Protein AF-0000000085278543 (afdb_homodimer)

Sequence (324 aa):
NKIVMKCSAALAFVLAALAVTVNQVVSCPTGYLEFSLDPVTPVCLRFTTENTGKWTEMREYCQEEGADLAELKGDLHHAVYEYIIDNDYHREHSYWIGGTDASHEGTWVWISSGDEMEMGVPHWYTGEPDGSYWENYCCLHKPDYYFHSCDNDNNYHAICQINKIVMKCSAALAFVLAALAVTVNQVVSCPTGYLEFSLDPVTPVCLRFTTENTGKWTEMREYCQEEGADLAELKGDLHHAVYEYIIDNDYHREHSYWIGGTDASHEGTWVWISSGDEMEMGVPHWYTGEPDGSYWENYCCLHKPDYYFHSCDNDNNYHAICQI

Foldseek 3Di:
DPPPPPPPPPPPPPPPPPPPVPLPQDDDPPQWDWDPPDSSDTWTKHWDDPFWFFLVVQQVVLVVVVWGFDDCDDCSLVVVLVVQVVDPVSQVFKAFGQWFCQVPWPFIARNVPRHTDDDDPPQADVVPDDDTNQFGTWMLDPNPGGIYRDGRGDIGITMITD/DPPPPPPPPPPPPPPPPPPPVPLPQDDDPPQWDWDPPDSSDTWTKHWDDPFWFFLVVQQVVLVVVVWGFDDCPDCSLVVVLVVQVVDPVSQVFKAFGQWFCQVPWPFIARNVPRHTDDDDPPQADVPPDDDTNQFGTWMLDPNPGGIYRDGRGDIGITMITD

Nearest PDB structures (foldseek):
  3zhg-assembly1_A  TM=8.805E-01  e=3.644E-09  Mus musculus
  1htn-assembly1_A  TM=8.460E-01  e=1.001E-08  Homo sapiens
  1tn3-assembly1_A  TM=7.973E-01  e=1.197E-08  Homo sapiens
  1byf-assembly1_A  TM=8.720E-01  e=3.992E-07  Polyandrocarpa misakiensis
  7jud-assembly2_B  TM=8.368E-01  e=1.737E-07  Homo sapiens

Secondary structure (DSSP, 8-state):
--------------------------PPPTTPEEE-SSSSS-EEEEE--S--B-HHHHHHHHHHTT-EE----TTHHHHHHHHHHT-TTGGG--EEEEEE-SSSTT--EETTT-PBPPPSTTTBPTT-S--GGG--EEEE-TTT--EEEE-TT--BEEEEE-/--------------------------PPPTTPEEE-SSSSS-EEEEE--S--B-HHHHHHHHHHTT-EE----TTHHHHHHHHHHT-TTGGG--EEEEEE-SSSTT--EETTT-PBPPPSTTTBPTT-S-SGGG--EEEE-TTT--EEEE-TT--BEEEEE-

Organism: Cherax quadricarinatus (NCBI:txid27406)

pLDDT: mean 87.74, std 18.79, range [28.7, 98.94]

InterPro domains:
  IPR001304 C-type lectin-like [PF00059] (54-161)
  IPR001304 C-type lectin-like [PS50041] (44-161)
  IPR001304 C-type lectin-like [SM00034] (28-161)
  IPR016186 C-type lectin-like/link domain superfamily [G3DSA:3.10.100.10] (18-162)
  IPR016187 C-type lectin fold [SSF56436] (9-161)
  IPR050801 Calcium-Dependent Lectins in Immunity and Development [PTHR22801] (26-162)

Solvent-accessible surface area (backbone atoms only — not comparable to full-atom values): 18271 Å² total; per-residue (Å²): 135,83,77,75,77,78,80,77,77,76,77,77,77,78,75,75,76,75,74,71,75,65,76,70,70,66,74,56,60,90,84,37,44,75,45,72,87,36,94,67,60,50,45,24,36,28,76,51,80,86,58,66,27,32,62,70,55,37,35,49,55,25,40,75,74,71,26,30,36,26,74,66,57,64,59,46,39,32,55,51,45,53,54,30,73,75,28,79,71,49,52,74,48,39,29,31,36,21,37,32,18,72,93,42,81,88,51,44,21,26,66,79,79,62,46,72,55,84,73,43,45,43,45,28,34,90,81,34,68,44,71,63,91,53,14,35,36,26,21,35,38,62,86,70,53,30,40,31,40,32,56,58,83,44,67,32,24,31,32,25,28,96,137,85,80,77,78,78,80,77,77,76,78,76,76,78,77,75,76,75,74,71,75,66,75,70,70,66,74,58,60,89,81,35,44,76,45,72,88,35,93,67,61,50,45,24,35,30,75,50,80,88,58,66,28,30,63,71,55,37,34,49,56,25,39,75,72,71,25,28,36,25,76,66,57,64,58,46,41,31,54,51,44,53,55,29,72,74,28,80,70,49,49,74,46,39,29,32,36,21,37,32,19,72,93,42,81,90,51,46,20,26,65,80,80,62,45,71,54,84,76,43,45,42,45,30,35,91,81,35,69,45,72,62,91,54,14,35,35,26,20,35,39,61,86,70,53,29,39,34,40,33,57,58,82,45,68,32,23,32,32,25,28,96

Structure (mmCIF, N/CA/C/O backbone):
data_AF-0000000085278543-model_v1
#
loop_
_entity.id
_entity.type
_entity.pdbx_description
1 polymer 'C-type lectin domain-containing protein'
#
loop_
_atom_site.group_PDB
_atom_site.id
_atom_site.type_symbol
_atom_site.label_atom_id
_atom_site.label_alt_id
_atom_site.label_comp_id
_atom_site.label_asym_id
_atom_site.label_entity_id
_atom_site.label_seq_id
_atom_site.pdbx_PDB_ins_code
_atom_site.Cartn_x
_atom_site.Cartn_y
_atom_site.Cartn_z
_atom_site.occupancy
_atom_site.B_iso_or_equiv
_atom_site.auth_seq_id
_atom_site.auth_comp_id
_atom_site.auth_asym_id
_atom_site.auth_atom_id
_atom_site.pdbx_PDB_model_num
ATOM 1 N N . ASN A 1 1 ? -91.688 -4.73 -12.508 1 28.7 1 ASN A N 1
ATOM 2 C CA . ASN A 1 1 ? -90.75 -5.758 -12.188 1 28.7 1 ASN A CA 1
ATOM 3 C C . ASN A 1 1 ? -89.312 -5.242 -12.375 1 28.7 1 ASN A C 1
ATOM 5 O O . ASN A 1 1 ? -88.812 -5.16 -13.5 1 28.7 1 ASN A O 1
ATOM 9 N N . LYS A 1 2 ? -89.062 -3.979 -11.695 1 33.72 2 LYS A N 1
ATOM 10 C CA . LYS A 1 2 ? -87.875 -3.131 -11.758 1 33.72 2 LYS A CA 1
ATOM 11 C C . LYS A 1 2 ? -86.625 -3.881 -11.273 1 33.72 2 LYS A C 1
ATOM 13 O O . LYS A 1 2 ? -86.5 -4.227 -10.094 1 33.72 2 LYS A O 1
ATOM 18 N N . ILE A 1 3 ? -86.062 -4.773 -12.172 1 35.06 3 ILE A N 1
ATOM 19 C CA . ILE A 1 3 ? -84.875 -5.523 -11.906 1 35.06 3 ILE A CA 1
ATOM 20 C C . ILE A 1 3 ? -83.688 -4.555 -11.633 1 35.06 3 ILE A C 1
ATOM 22 O O . ILE A 1 3 ? -83.375 -3.682 -12.453 1 35.06 3 ILE A O 1
ATOM 26 N N . VAL A 1 4 ? -83.5 -4.191 -10.359 1 38.53 4 VAL A N 1
ATOM 27 C CA . VAL A 1 4 ? -82.375 -3.418 -9.797 1 38.53 4 VAL A CA 1
ATOM 28 C C . VAL A 1 4 ? -81.062 -4.113 -10.086 1 38.53 4 VAL A C 1
ATOM 30 O O . VAL A 1 4 ? -80.812 -5.227 -9.609 1 38.53 4 VAL A O 1
ATOM 33 N N . MET A 1 5 ? -80.562 -4.07 -11.328 1 31.44 5 MET A N 1
ATOM 34 C CA . MET A 1 5 ? -79.25 -4.609 -11.656 1 31.44 5 MET A CA 1
ATOM 35 C C . MET A 1 5 ? -78.188 -3.99 -10.773 1 31.44 5 MET A C 1
ATOM 37 O O . MET A 1 5 ? -78.062 -2.768 -10.734 1 31.44 5 MET A O 1
ATOM 41 N N . LYS A 1 6 ? -77.875 -4.574 -9.57 1 39.47 6 LYS A N 1
ATOM 42 C CA . LYS A 1 6 ? -76.75 -4.242 -8.695 1 39.47 6 LYS A CA 1
ATOM 43 C C . LYS A 1 6 ? -75.438 -4.246 -9.461 1 39.47 6 LYS A C 1
ATOM 45 O O . LYS A 1 6 ? -75.125 -5.191 -10.195 1 39.47 6 LYS A O 1
ATOM 50 N N . CYS A 1 7 ? -74.875 -3.105 -9.977 1 36.09 7 CYS A N 1
ATOM 51 C CA . CYS A 1 7 ? -73.562 -2.873 -10.531 1 36.09 7 CYS A CA 1
ATOM 52 C C . CYS A 1 7 ? -72.5 -3.344 -9.562 1 36.09 7 CYS A C 1
ATOM 54 O O . CYS A 1 7 ? -72.312 -2.805 -8.469 1 36.09 7 CYS A O 1
ATOM 56 N N . SER A 1 8 ? -72.188 -4.637 -9.461 1 43.09 8 SER A N 1
ATOM 57 C CA . SER A 1 8 ? -71.062 -5.109 -8.656 1 43.09 8 SER A CA 1
ATOM 58 C C . SER A 1 8 ? -69.75 -4.512 -9.141 1 43.09 8 SER A C 1
ATOM 60 O O . SER A 1 8 ? -69.312 -4.723 -10.289 1 43.09 8 SER A O 1
ATOM 62 N N . ALA A 1 9 ? -69.312 -3.262 -8.711 1 42.28 9 ALA A N 1
ATOM 63 C CA . ALA A 1 9 ? -68 -2.709 -8.945 1 42.28 9 ALA A CA 1
ATOM 64 C C . ALA A 1 9 ? -66.938 -3.66 -8.445 1 42.28 9 ALA A C 1
ATOM 66 O O . ALA A 1 9 ? -66.938 -4.051 -7.273 1 42.28 9 ALA A O 1
ATOM 67 N N . ALA A 1 10 ? -66.438 -4.582 -9.312 1 46.03 10 ALA A N 1
ATOM 68 C CA . ALA A 1 10 ? -65.25 -5.375 -9.016 1 46.03 10 ALA A CA 1
ATOM 69 C C . ALA A 1 10 ? -64.125 -4.48 -8.617 1 46.03 10 ALA A C 1
ATOM 71 O O . ALA A 1 10 ? -63.75 -3.553 -9.352 1 46.03 10 ALA A O 1
ATOM 72 N N . LEU A 1 11 ? -63.938 -4.219 -7.328 1 45.91 11 LEU A N 1
ATOM 73 C CA . LEU A 1 11 ? -62.719 -3.578 -6.848 1 45.91 11 LEU A CA 1
ATOM 74 C C . LEU A 1 11 ? -61.469 -4.367 -7.27 1 45.91 11 LEU A C 1
ATOM 76 O O . LEU A 1 11 ? -61.312 -5.523 -6.871 1 45.91 11 LEU A O 1
ATOM 80 N N . ALA A 1 12 ? -60.969 -4.055 -8.461 1 50.88 12 ALA A N 1
ATOM 81 C CA . ALA A 1 12 ? -59.688 -4.621 -8.859 1 50.88 12 ALA A CA 1
ATOM 82 C C . ALA A 1 12 ? -58.594 -4.281 -7.844 1 50.88 12 ALA A C 1
ATOM 84 O O . ALA A 1 12 ? -58.312 -3.105 -7.609 1 50.88 12 ALA A O 1
ATOM 85 N N . PHE A 1 13 ? -58.375 -5.184 -6.867 1 49.47 13 PHE A N 1
ATOM 86 C CA . PHE A 1 13 ? -57.219 -5.062 -5.98 1 49.47 13 PHE A CA 1
ATOM 87 C C . PHE A 1 13 ? -55.938 -5.082 -6.777 1 49.47 13 PHE A C 1
ATOM 89 O O . PHE A 1 13 ? -55.594 -6.086 -7.41 1 49.47 13 PHE A O 1
ATOM 96 N N . VAL A 1 14 ? -55.438 -3.938 -7.176 1 54.66 14 VAL A N 1
ATOM 97 C CA . VAL A 1 14 ? -54.094 -3.846 -7.719 1 54.66 14 VAL A CA 1
ATOM 98 C C . VAL A 1 14 ? -53.062 -4.285 -6.664 1 54.66 14 VAL A C 1
ATOM 100 O O . VAL A 1 14 ? -52.906 -3.629 -5.629 1 54.66 14 VAL A O 1
ATOM 103 N N . LEU A 1 15 ? -52.844 -5.586 -6.539 1 48.09 15 LEU A N 1
ATOM 104 C CA . LEU A 1 15 ? -51.688 -6.02 -5.734 1 48.09 15 LEU A CA 1
ATOM 105 C C . LEU A 1 15 ? -50.406 -5.391 -6.238 1 48.09 15 LEU A C 1
ATOM 107 O O . LEU A 1 15 ? -49.969 -5.68 -7.355 1 48.09 15 LEU A O 1
ATOM 111 N N . ALA A 1 16 ? -50.031 -4.262 -5.742 1 52.94 16 ALA A N 1
ATOM 112 C CA . ALA A 1 16 ? -48.688 -3.734 -5.98 1 52.94 16 ALA A CA 1
ATOM 113 C C . ALA A 1 16 ? -47.625 -4.734 -5.547 1 52.94 16 ALA A C 1
ATOM 115 O O . ALA A 1 16 ? -47.5 -5.07 -4.363 1 52.94 16 ALA A O 1
ATOM 116 N N . ALA A 1 17 ? -47.188 -5.691 -6.41 1 53.94 17 ALA A N 1
ATOM 117 C CA . ALA A 1 17 ? -46 -6.477 -6.125 1 53.94 17 ALA A CA 1
ATOM 118 C C . ALA A 1 17 ? -44.844 -5.578 -5.691 1 53.94 17 ALA A C 1
ATOM 120 O O . ALA A 1 17 ? -44.375 -4.742 -6.469 1 53.94 17 ALA A O 1
ATOM 121 N N . LEU A 1 18 ? -44.688 -5.301 -4.441 1 51.25 18 LEU A N 1
ATOM 122 C CA . LEU A 1 18 ? -43.406 -4.746 -3.959 1 51.25 18 LEU A CA 1
ATOM 123 C C . LEU A 1 18 ? -42.25 -5.598 -4.422 1 51.25 18 LEU A C 1
ATOM 125 O O . LEU A 1 18 ? -42.031 -6.699 -3.914 1 51.25 18 LEU A O 1
ATOM 129 N N . ALA A 1 19 ? -41.781 -5.445 -5.684 1 52.78 19 ALA A N 1
ATOM 130 C CA . ALA A 1 19 ? -40.5 -6.039 -6.059 1 52.78 19 ALA A CA 1
ATOM 131 C C . ALA A 1 19 ? -39.406 -5.715 -5.023 1 52.78 19 ALA A C 1
ATOM 133 O O . ALA A 1 19 ? -39 -4.562 -4.887 1 52.78 19 ALA A O 1
ATOM 134 N N . VAL A 1 20 ? -39.438 -6.41 -3.928 1 52.69 20 VAL A N 1
ATOM 135 C CA . VAL A 1 20 ? -38.219 -6.359 -3.119 1 52.69 20 VAL A CA 1
ATOM 136 C C . VAL A 1 20 ? -37 -6.578 -4.008 1 52.69 20 VAL A C 1
ATOM 138 O O . VAL A 1 20 ? -36.812 -7.664 -4.562 1 52.69 20 VAL A O 1
ATOM 141 N N . THR A 1 21 ? -36.5 -5.594 -4.684 1 53.88 21 THR A N 1
ATOM 142 C CA . THR A 1 21 ? -35.188 -5.73 -5.273 1 53.88 21 THR A CA 1
ATOM 143 C C . THR A 1 21 ? -34.219 -6.363 -4.277 1 53.88 21 THR A C 1
ATOM 145 O O . THR A 1 21 ? -33.812 -5.723 -3.305 1 53.88 21 THR A O 1
ATOM 148 N N . VAL A 1 22 ? -34.469 -7.637 -3.963 1 52.09 22 VAL A N 1
ATOM 149 C CA . VAL A 1 22 ? -33.375 -8.336 -3.26 1 52.09 22 VAL A CA 1
ATOM 150 C C . VAL A 1 22 ? -32.062 -8.047 -3.936 1 52.09 22 VAL A C 1
ATOM 152 O O . VAL A 1 22 ? -31.891 -8.25 -5.141 1 52.09 22 VAL A O 1
ATOM 155 N N . ASN A 1 23 ? -31.406 -6.938 -3.578 1 54.56 23 ASN A N 1
ATOM 156 C CA . ASN A 1 23 ? -30.016 -6.824 -4 1 54.56 23 ASN A CA 1
ATOM 157 C C . ASN A 1 23 ? -29.312 -8.18 -3.979 1 54.56 23 ASN A C 1
ATOM 159 O O . ASN A 1 23 ? -29.062 -8.742 -2.91 1 54.56 23 ASN A O 1
ATOM 163 N N . GLN A 1 24 ? -29.688 -9.039 -4.855 1 57.28 24 GLN A N 1
ATOM 164 C CA . GLN A 1 24 ? -29.078 -10.359 -4.934 1 57.28 24 GLN A CA 1
ATOM 165 C C . GLN A 1 24 ? -27.562 -10.273 -4.699 1 57.28 24 GLN A C 1
ATOM 167 O O . GLN A 1 24 ? -26.859 -9.594 -5.441 1 57.28 24 GLN A O 1
ATOM 172 N N . VAL A 1 25 ? -27.125 -10.359 -3.412 1 61.59 25 VAL A N 1
ATOM 173 C CA . VAL A 1 25 ? -25.703 -10.523 -3.105 1 61.59 25 VAL A CA 1
ATOM 174 C C . VAL A 1 25 ? -25.094 -11.609 -4 1 61.59 25 VAL A C 1
ATOM 176 O O . VAL A 1 25 ? -25.609 -12.734 -4.047 1 61.59 25 VAL A O 1
ATOM 179 N N . VAL A 1 26 ? -24.453 -11.289 -5.117 1 68.94 26 VAL A N 1
ATOM 180 C CA . VAL A 1 26 ? -23.75 -12.211 -6.008 1 68.94 26 VAL A CA 1
ATOM 181 C C . VAL A 1 26 ? -22.609 -12.898 -5.254 1 68.94 26 VAL A C 1
ATOM 183 O O . VAL A 1 26 ? -21.766 -12.234 -4.66 1 68.94 26 VAL A O 1
ATOM 186 N N . SER A 1 27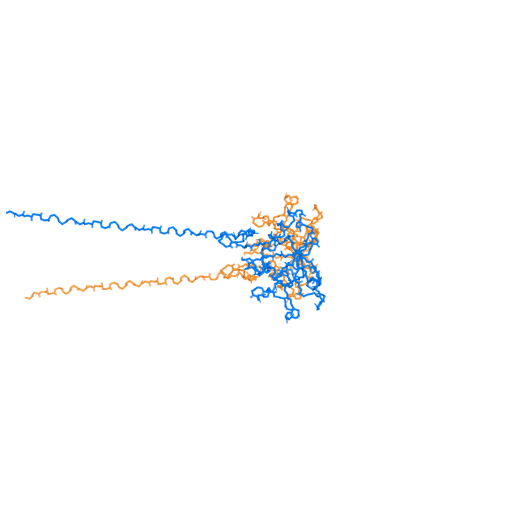 ? -22.844 -14.211 -4.926 1 80.69 27 SER A N 1
ATOM 187 C CA . SER A 1 27 ? -21.797 -14.992 -4.293 1 80.69 27 SER A CA 1
ATOM 188 C C . SER A 1 27 ? -20.766 -15.453 -5.316 1 80.69 27 SER A C 1
ATOM 190 O O . SER A 1 27 ? -21.062 -15.562 -6.508 1 80.69 27 SER A O 1
ATOM 192 N N . CYS A 1 28 ? -19.484 -15.609 -4.816 1 88.31 28 CYS A N 1
ATOM 193 C CA . CYS A 1 28 ? -18.422 -16.078 -5.691 1 88.31 28 CYS A CA 1
ATOM 194 C C . CYS A 1 28 ? -18.641 -17.531 -6.086 1 88.31 28 CYS A C 1
ATOM 196 O O . CYS A 1 28 ? -19.281 -18.281 -5.359 1 88.31 28 CYS A O 1
ATOM 198 N N . PRO A 1 29 ? -18.203 -17.875 -7.328 1 88.94 29 PRO A N 1
ATOM 199 C CA . PRO A 1 29 ? -18.281 -19.281 -7.727 1 88.94 29 PRO A CA 1
ATOM 200 C C . PRO A 1 29 ? -17.578 -20.203 -6.75 1 88.94 29 PRO A C 1
ATOM 202 O O . PRO A 1 29 ? -16.703 -19.766 -5.996 1 88.94 29 PRO A O 1
ATOM 205 N N . THR A 1 30 ? -17.891 -21.422 -6.836 1 86.5 30 THR A N 1
ATOM 206 C CA . THR A 1 30 ? -17.266 -22.422 -5.988 1 86.5 30 THR A CA 1
ATOM 207 C C . THR A 1 30 ? -15.758 -22.422 -6.176 1 86.5 30 THR A C 1
ATOM 209 O O . THR A 1 30 ? -15.266 -22.328 -7.301 1 86.5 30 THR A O 1
ATOM 212 N N . GLY A 1 31 ? -14.992 -22.422 -5.062 1 88.06 31 GLY A N 1
ATOM 213 C CA . GLY A 1 31 ? -13.539 -22.469 -5.121 1 88.06 31 GLY A CA 1
ATOM 214 C C . GLY A 1 31 ? -12.891 -21.109 -5.008 1 88.06 31 GLY A C 1
ATOM 215 O O . GLY A 1 31 ? -11.68 -21 -4.801 1 88.06 31 GLY A O 1
ATOM 216 N N . TYR A 1 32 ? -13.727 -20.156 -5.152 1 93.06 32 TYR A N 1
ATOM 217 C CA . TYR A 1 32 ? -13.227 -18.781 -5.051 1 93.06 32 TYR A CA 1
ATOM 218 C C . TYR A 1 32 ? -13.562 -18.172 -3.693 1 93.06 32 TYR A C 1
ATOM 220 O O . TYR A 1 32 ? -14.656 -18.391 -3.168 1 93.06 32 TYR A O 1
ATOM 228 N N . LEU A 1 33 ? -12.602 -17.469 -3.186 1 91.19 33 LEU A N 1
ATOM 229 C CA . LEU A 1 33 ? -12.758 -16.719 -1.938 1 91.19 33 LEU A CA 1
ATOM 230 C C . LEU A 1 33 ? -13.344 -15.344 -2.193 1 91.19 33 LEU A C 1
ATOM 232 O O . LEU A 1 33 ? -12.992 -14.688 -3.176 1 91.19 33 LEU A O 1
ATOM 236 N N . GLU A 1 34 ? -14.133 -14.914 -1.239 1 87.94 34 GLU A N 1
ATOM 237 C CA . GLU A 1 34 ? -14.758 -13.602 -1.343 1 87.94 34 GLU A CA 1
ATOM 238 C C . GLU A 1 34 ? -13.961 -12.555 -0.562 1 87.94 34 GLU A C 1
ATOM 240 O O . GLU A 1 34 ? -13.703 -12.727 0.63 1 87.94 34 GLU A O 1
ATOM 245 N N . PHE A 1 35 ? -13.508 -11.523 -1.314 1 87.62 35 PHE A N 1
ATOM 246 C CA . PHE A 1 35 ? -12.891 -10.367 -0.69 1 87.62 35 PHE A CA 1
ATOM 247 C C . PHE A 1 35 ? -13.797 -9.141 -0.792 1 87.62 35 PHE A C 1
ATOM 249 O O . PHE A 1 35 ? -14.008 -8.609 -1.884 1 87.62 35 PHE A O 1
ATOM 256 N N . SER A 1 36 ? -14.367 -8.742 0.265 1 73.44 36 SER A N 1
ATOM 257 C CA . SER A 1 36 ? -15.398 -7.707 0.265 1 73.44 36 SER A CA 1
ATOM 258 C C . SER A 1 36 ? -14.797 -6.328 0.494 1 73.44 36 SER A C 1
ATOM 260 O O . SER A 1 36 ? -14.484 -5.961 1.63 1 73.44 36 SER A O 1
ATOM 262 N N . LEU A 1 37 ? -14.469 -5.652 -0.551 1 70.12 37 LEU A N 1
ATOM 263 C CA . LEU A 1 37 ? -14.086 -4.246 -0.455 1 70.12 37 LEU A CA 1
ATOM 264 C C . LEU A 1 37 ? -15.297 -3.34 -0.666 1 70.12 37 LEU A C 1
ATOM 266 O O . LEU A 1 37 ? -15.297 -2.188 -0.226 1 70.12 37 LEU A O 1
ATOM 270 N N . ASP A 1 38 ? -16.297 -3.961 -1.283 1 67.62 38 ASP A N 1
ATOM 271 C CA . ASP A 1 38 ? -17.641 -3.396 -1.478 1 67.62 38 ASP A CA 1
ATOM 272 C C . ASP A 1 38 ? -18.719 -4.406 -1.113 1 67.62 38 ASP A C 1
ATOM 274 O O . ASP A 1 38 ? -18.688 -5.551 -1.572 1 67.62 38 ASP A O 1
ATOM 278 N N . PRO A 1 39 ? -19.547 -3.99 -0.233 1 64.75 39 PRO A N 1
ATOM 279 C CA . PRO A 1 39 ? -20.562 -4.945 0.207 1 64.75 39 PRO A CA 1
ATOM 280 C C . PRO A 1 39 ? -21.422 -5.457 -0.944 1 64.75 39 PRO A C 1
ATOM 282 O O . PRO A 1 39 ? -22 -6.547 -0.85 1 64.75 39 PRO A O 1
ATOM 285 N N . VAL A 1 40 ? -21.484 -4.762 -2.012 1 67.69 40 VAL A N 1
ATOM 286 C CA . VAL A 1 40 ? -22.406 -5.117 -3.084 1 67.69 40 VAL A CA 1
ATOM 287 C C . VAL A 1 40 ? -21.703 -6.047 -4.074 1 67.69 40 VAL A C 1
ATOM 289 O O . VAL A 1 40 ? -22.297 -7.023 -4.539 1 67.69 40 VAL A O 1
ATOM 292 N N . THR A 1 41 ? -20.5 -5.891 -4.371 1 78.38 41 THR A N 1
ATOM 293 C CA . THR A 1 41 ? -19.797 -6.676 -5.375 1 78.38 41 THR A CA 1
ATOM 294 C C . THR A 1 41 ? -18.438 -7.148 -4.84 1 78.38 41 THR A C 1
ATOM 296 O O . THR A 1 41 ? -17.438 -6.453 -4.996 1 78.38 41 THR A O 1
ATOM 299 N N . PRO A 1 42 ? -18.547 -8.383 -4.344 1 84.94 42 PRO A N 1
ATOM 300 C CA . PRO A 1 42 ? -17.281 -8.883 -3.805 1 84.94 42 PRO A CA 1
ATOM 301 C C . PRO A 1 42 ? -16.266 -9.227 -4.895 1 84.94 42 PRO A C 1
ATOM 303 O O . PRO A 1 42 ? -16.656 -9.508 -6.031 1 84.94 42 PRO A O 1
ATOM 306 N N . VAL A 1 43 ? -15.008 -9.07 -4.605 1 91.94 43 VAL A N 1
ATOM 307 C CA . VAL A 1 43 ? -13.938 -9.57 -5.457 1 91.94 43 VAL A CA 1
ATOM 308 C C . VAL A 1 43 ? -13.711 -11.055 -5.188 1 91.94 43 VAL A C 1
ATOM 310 O O . VAL A 1 43 ? -13.578 -11.469 -4.031 1 91.94 43 VAL A O 1
ATOM 313 N N . CYS A 1 44 ? -13.719 -11.859 -6.246 1 94.19 44 CYS A N 1
ATOM 314 C CA . CYS A 1 44 ? -13.594 -13.312 -6.113 1 94.19 44 CYS A CA 1
ATOM 315 C C . CYS A 1 44 ? -12.211 -13.781 -6.555 1 94.19 44 CYS A C 1
ATOM 317 O O . CYS A 1 44 ? -11.859 -13.664 -7.73 1 94.19 44 CYS A O 1
ATOM 319 N N . LEU A 1 45 ? -11.453 -14.344 -5.551 1 98 45 LEU A N 1
ATOM 320 C CA . LEU A 1 45 ? -10.094 -14.805 -5.82 1 98 45 LEU A CA 1
ATOM 321 C C . LEU A 1 45 ? -9.945 -16.281 -5.508 1 98 45 LEU A C 1
ATOM 323 O O . LEU A 1 45 ? -10.625 -16.812 -4.621 1 98 45 LEU A O 1
ATOM 327 N N . ARG A 1 46 ? -9.023 -16.875 -6.246 1 97.5 46 ARG A N 1
ATOM 328 C CA . ARG A 1 46 ? -8.625 -18.25 -5.957 1 97.5 46 ARG A CA 1
ATOM 329 C C . ARG A 1 46 ? -7.105 -18.406 -5.961 1 97.5 46 ARG A C 1
ATOM 331 O O . ARG A 1 46 ? -6.445 -18.016 -6.93 1 97.5 46 ARG A O 1
ATOM 338 N N . PHE A 1 47 ? -6.617 -18.906 -4.863 1 98.25 47 PHE A N 1
ATOM 339 C CA . PHE A 1 47 ? -5.207 -19.266 -4.762 1 98.25 47 PHE A CA 1
ATOM 340 C C . PHE A 1 47 ? -4.969 -20.672 -5.27 1 98.25 47 PHE A C 1
ATOM 342 O O . PHE A 1 47 ? -5.473 -21.641 -4.691 1 98.25 47 PHE A O 1
ATOM 349 N N . THR A 1 48 ? -4.172 -20.781 -6.355 1 97.75 48 THR A N 1
ATOM 350 C CA . THR A 1 48 ? -3.887 -22.125 -6.848 1 97.75 48 THR A CA 1
ATOM 351 C C . THR A 1 48 ? -2.969 -22.875 -5.887 1 97.75 48 THR A C 1
ATOM 353 O O . THR A 1 48 ? -2.107 -22.266 -5.246 1 97.75 48 THR A O 1
ATOM 356 N N . THR A 1 49 ? -3.18 -24.141 -5.766 1 95.5 49 THR A N 1
ATOM 357 C CA . THR A 1 49 ? -2.342 -24.953 -4.883 1 95.5 49 THR A CA 1
ATOM 358 C C . THR A 1 49 ? -1.88 -26.219 -5.594 1 95.5 49 THR A C 1
ATOM 360 O O . THR A 1 49 ? -0.925 -26.859 -5.16 1 95.5 49 THR A O 1
ATOM 363 N N . GLU A 1 50 ? -2.461 -26.547 -6.664 1 94 50 GLU A N 1
ATOM 364 C CA . GLU A 1 50 ? -2.281 -27.844 -7.309 1 94 50 GLU A CA 1
ATOM 365 C C . GLU A 1 50 ? -1.14 -27.812 -8.32 1 94 50 GLU A C 1
ATOM 367 O O . GLU A 1 50 ? -0.555 -28.844 -8.648 1 94 50 GLU A O 1
ATOM 372 N N . ASN A 1 51 ? -0.908 -26.672 -8.859 1 94.56 51 ASN A N 1
ATOM 373 C CA . ASN A 1 51 ? 0.095 -26.531 -9.906 1 94.56 51 ASN A CA 1
ATOM 374 C C . ASN A 1 51 ? 0.954 -25.281 -9.703 1 94.56 51 ASN A C 1
ATOM 376 O O . ASN A 1 51 ? 0.502 -24.312 -9.109 1 94.56 51 ASN A O 1
ATOM 380 N N . THR A 1 52 ? 2.221 -25.375 -10.117 1 98.62 52 THR A N 1
ATOM 381 C CA . THR A 1 52 ? 3.09 -24.219 -10.312 1 98.62 52 THR A CA 1
ATOM 382 C C . THR A 1 52 ? 3.576 -24.156 -11.758 1 98.62 52 THR A C 1
ATOM 384 O O . THR A 1 52 ? 3.547 -25.156 -12.477 1 98.62 52 THR A O 1
ATOM 387 N N . GLY A 1 53 ? 3.891 -23 -12.195 1 98.88 53 GLY A N 1
ATOM 388 C CA . GLY A 1 53 ? 4.41 -22.766 -13.531 1 98.88 53 GLY A CA 1
ATOM 389 C C . GLY A 1 53 ? 4.879 -21.344 -13.758 1 98.88 53 GLY A C 1
ATOM 390 O O . GLY A 1 53 ? 4.863 -20.531 -12.836 1 98.88 53 GLY A O 1
ATOM 391 N N . LYS A 1 54 ? 5.312 -21.172 -14.93 1 98.88 54 LYS A N 1
ATOM 392 C CA . LYS A 1 54 ? 5.68 -19.812 -15.32 1 98.88 54 LYS A CA 1
ATOM 393 C C . LYS A 1 54 ? 4.457 -18.891 -15.359 1 98.88 54 LYS A C 1
ATOM 395 O O . LYS A 1 54 ? 3.32 -19.375 -15.328 1 98.88 54 LYS A O 1
ATOM 400 N N . TRP A 1 55 ? 4.707 -17.609 -15.398 1 98.88 55 TRP A N 1
ATOM 401 C CA . TRP A 1 55 ? 3.633 -16.625 -15.359 1 98.88 55 TRP A CA 1
ATOM 402 C C . TRP A 1 55 ? 2.611 -16.875 -16.469 1 98.88 55 TRP A C 1
ATOM 404 O O . TRP A 1 55 ? 1.406 -16.906 -16.203 1 98.88 55 TRP A O 1
ATOM 414 N N . THR A 1 56 ? 3.076 -17.156 -17.719 1 98.81 56 THR A N 1
ATOM 415 C CA . THR A 1 56 ? 2.189 -17.359 -18.859 1 98.81 56 THR A CA 1
ATOM 416 C C . THR A 1 56 ? 1.396 -18.656 -18.703 1 98.81 56 THR A C 1
ATOM 418 O O . THR A 1 56 ? 0.216 -18.719 -19.047 1 98.81 56 THR A O 1
ATOM 421 N N . GLU A 1 57 ? 2.057 -19.656 -18.156 1 98.81 57 GLU A N 1
ATOM 422 C CA . GLU A 1 57 ? 1.392 -20.938 -17.922 1 98.81 57 GLU A CA 1
ATOM 423 C C . GLU A 1 57 ? 0.298 -20.812 -16.859 1 98.81 57 GLU A C 1
ATOM 425 O O . GLU A 1 57 ? -0.803 -21.344 -17.031 1 98.81 57 GLU A O 1
ATOM 430 N N . MET A 1 58 ? 0.619 -20.094 -15.852 1 98.81 58 MET A N 1
ATOM 431 C CA . MET A 1 58 ? -0.336 -19.984 -14.758 1 98.81 58 MET A CA 1
ATOM 432 C C . MET A 1 58 ? -1.473 -19.031 -15.117 1 98.81 58 MET A C 1
ATOM 434 O O . MET A 1 58 ? -2.607 -19.219 -14.672 1 98.81 58 MET A O 1
ATOM 438 N N . ARG A 1 59 ? -1.183 -18.047 -15.992 1 98.88 59 ARG A N 1
ATOM 439 C CA . ARG A 1 59 ? -2.279 -17.25 -16.531 1 98.88 59 ARG A CA 1
ATOM 440 C C . ARG A 1 59 ? -3.25 -18.125 -17.328 1 98.88 59 ARG A C 1
ATOM 442 O O . ARG A 1 59 ? -4.469 -18 -17.172 1 98.88 59 ARG A O 1
ATOM 449 N N . GLU A 1 60 ? -2.68 -18.953 -18.219 1 98.75 60 GLU A N 1
ATOM 450 C CA . GLU A 1 60 ? -3.518 -19.859 -18.984 1 98.75 60 GLU A CA 1
ATOM 451 C C . GLU A 1 60 ? -4.352 -20.75 -18.062 1 98.75 60 GLU A C 1
ATOM 453 O O . GLU A 1 60 ? -5.523 -21.016 -18.344 1 98.75 60 GLU A O 1
ATOM 458 N N . TYR A 1 61 ? -3.721 -21.188 -17.016 1 98.31 61 TYR A N 1
ATOM 459 C CA . TYR A 1 61 ? -4.426 -22.016 -16.047 1 98.31 61 TYR A CA 1
ATOM 460 C C . TYR A 1 61 ? -5.637 -21.281 -15.484 1 98.31 61 TYR A C 1
ATOM 462 O O . TYR A 1 61 ? -6.727 -21.859 -15.398 1 98.31 61 TYR A O 1
ATOM 470 N N . CYS A 1 62 ? -5.504 -20.031 -15.062 1 98.44 62 CYS A N 1
ATOM 471 C CA . CYS A 1 62 ? -6.617 -19.219 -14.586 1 98.44 62 CYS A CA 1
ATOM 472 C C . CYS A 1 62 ? -7.68 -19.062 -15.664 1 98.44 62 CYS A C 1
ATOM 474 O O . CYS A 1 62 ? -8.875 -19.172 -15.391 1 98.44 62 CYS A O 1
ATOM 476 N N . GLN A 1 63 ? -7.25 -18.844 -16.891 1 98.5 63 GLN A N 1
ATOM 477 C CA . GLN A 1 63 ? -8.164 -18.547 -17.984 1 98.5 63 GLN A CA 1
ATOM 478 C C . GLN A 1 63 ? -9 -19.781 -18.344 1 98.5 63 GLN A C 1
ATOM 480 O O . GLN A 1 63 ? -10.148 -19.656 -18.781 1 98.5 63 GLN A O 1
ATOM 485 N N . GLU A 1 64 ? -8.461 -20.922 -18.141 1 96.94 64 GLU A N 1
ATOM 486 C CA . GLU A 1 64 ? -9.172 -22.156 -18.422 1 96.94 64 GLU A CA 1
ATOM 487 C C . GLU A 1 64 ? -10.43 -22.281 -17.547 1 96.94 64 GLU A C 1
ATOM 489 O O . GLU A 1 64 ? -11.398 -22.938 -17.938 1 96.94 64 GLU A O 1
ATOM 494 N N . GLU A 1 65 ? -10.492 -21.562 -16.484 1 93.75 65 GLU A N 1
ATOM 495 C CA . GLU A 1 65 ? -11.648 -21.625 -15.594 1 93.75 65 GLU A CA 1
ATOM 496 C C . GLU A 1 65 ? -12.5 -20.359 -15.719 1 93.75 65 GLU A C 1
ATOM 498 O O . GLU A 1 65 ? -13.352 -20.094 -14.859 1 93.75 65 GLU A O 1
ATOM 503 N N . GLY A 1 66 ? -12.211 -19.562 -16.75 1 96.25 66 GLY A N 1
ATOM 504 C CA . GLY A 1 66 ? -12.992 -18.359 -16.984 1 96.25 66 GLY A CA 1
ATOM 505 C C . GLY A 1 66 ? -12.5 -17.172 -16.188 1 96.25 66 GLY A C 1
ATOM 506 O O . GLY A 1 66 ? -13.164 -16.125 -16.141 1 96.25 66 GLY A O 1
ATOM 507 N N . ALA A 1 67 ? -11.406 -17.375 -15.547 1 97.94 67 ALA A N 1
ATOM 508 C CA . ALA A 1 67 ? -10.797 -16.312 -14.742 1 97.94 67 ALA A CA 1
ATOM 509 C C . ALA A 1 67 ? -9.547 -15.766 -15.422 1 97.94 67 ALA A C 1
ATOM 511 O O . ALA A 1 67 ? -9.344 -15.977 -16.625 1 97.94 67 ALA A O 1
ATOM 512 N N . ASP A 1 68 ? -8.828 -14.836 -14.75 1 98.75 68 ASP A N 1
ATOM 513 C CA . ASP A 1 68 ? -7.516 -14.344 -15.141 1 98.75 68 ASP A CA 1
ATOM 514 C C . ASP A 1 68 ? -6.648 -14.055 -13.922 1 98.75 68 ASP A C 1
ATOM 516 O O . ASP A 1 68 ? -7.105 -14.195 -12.781 1 98.75 68 ASP A O 1
ATOM 520 N N . LEU A 1 69 ? -5.43 -13.797 -14.172 1 98.88 69 LEU A N 1
ATOM 521 C CA . LEU A 1 69 ? -4.582 -13.414 -13.047 1 98.88 69 LEU A CA 1
ATOM 522 C C . LEU A 1 69 ? -5.125 -12.172 -12.352 1 98.88 69 LEU A C 1
ATOM 524 O O . LEU A 1 69 ? -5.605 -11.25 -13.008 1 98.88 69 LEU A O 1
ATOM 528 N N . ALA A 1 70 ? -5.008 -12.141 -11.047 1 98.69 70 ALA A N 1
ATOM 529 C CA . ALA A 1 70 ? -5.684 -11.164 -10.195 1 98.69 70 ALA A CA 1
ATOM 530 C C . ALA A 1 70 ? -5.062 -9.781 -10.352 1 98.69 70 ALA A C 1
ATOM 532 O O . ALA A 1 70 ? -3.846 -9.648 -10.5 1 98.69 70 ALA A O 1
ATOM 533 N N . GLU A 1 71 ? -5.914 -8.766 -10.32 1 98.44 71 GLU A N 1
ATOM 534 C CA . GLU A 1 71 ? -5.516 -7.371 -10.164 1 98.44 71 GLU A CA 1
ATOM 535 C C . GLU A 1 71 ? -5.645 -6.918 -8.719 1 98.44 71 GLU A C 1
ATOM 537 O O . GLU A 1 71 ? -6.754 -6.699 -8.227 1 98.44 71 GLU A O 1
ATOM 542 N N . LEU A 1 72 ? -4.531 -6.773 -8.023 1 97.44 72 LEU A N 1
ATOM 543 C CA . LEU A 1 72 ? -4.586 -6.422 -6.609 1 97.44 72 LEU A CA 1
ATOM 544 C C . LEU A 1 72 ? -4.535 -4.91 -6.422 1 97.44 72 LEU A C 1
ATOM 546 O O . LEU A 1 72 ? -3.598 -4.391 -5.812 1 97.44 72 LEU A O 1
ATOM 550 N N . LYS A 1 73 ? -5.57 -4.293 -6.801 1 93.62 73 LYS A N 1
ATOM 551 C CA . LYS A 1 73 ? -5.688 -2.838 -6.738 1 93.62 73 LYS A CA 1
ATOM 552 C C . LYS A 1 73 ? -6.16 -2.383 -5.359 1 93.62 73 LYS A C 1
ATOM 554 O O . LYS A 1 73 ? -6.941 -3.074 -4.707 1 93.62 73 LYS A O 1
ATOM 559 N N . GLY A 1 74 ? -5.645 -1.22 -4.988 1 90.12 74 GLY A N 1
ATOM 560 C CA . GLY A 1 74 ? -6.133 -0.58 -3.777 1 90.12 74 GLY A CA 1
ATOM 561 C C . GLY A 1 74 ? -6 -1.454 -2.545 1 90.12 74 GLY A C 1
ATOM 562 O O . GLY A 1 74 ? -4.93 -2.006 -2.281 1 90.12 74 GLY A O 1
ATOM 563 N N . ASP A 1 75 ? -7.16 -1.564 -1.753 1 93 75 ASP A N 1
ATOM 564 C CA . ASP A 1 75 ? -7.145 -2.24 -0.46 1 93 75 ASP A CA 1
ATOM 565 C C . ASP A 1 75 ? -7.078 -3.758 -0.634 1 93 75 ASP A C 1
ATOM 567 O O . ASP A 1 75 ? -6.82 -4.488 0.325 1 93 75 ASP A O 1
ATOM 571 N N . LEU A 1 76 ? -7.254 -4.191 -1.828 1 95.56 76 LEU A N 1
ATOM 572 C CA . LEU A 1 76 ? -7.27 -5.629 -2.055 1 95.56 76 LEU A CA 1
ATOM 573 C C . LEU A 1 76 ? -5.906 -6.242 -1.745 1 95.56 76 LEU A C 1
ATOM 575 O O . LEU A 1 76 ? -5.824 -7.371 -1.252 1 95.56 76 LEU A O 1
ATOM 579 N N . HIS A 1 77 ? -4.84 -5.496 -2.008 1 97.81 77 HIS A N 1
ATOM 580 C CA . HIS A 1 77 ? -3.504 -5.984 -1.694 1 97.81 77 HIS A CA 1
ATOM 581 C C . HIS A 1 77 ? -3.375 -6.336 -0.216 1 97.81 77 HIS A C 1
ATOM 583 O O . HIS A 1 77 ? -2.92 -7.426 0.131 1 97.81 77 HIS A O 1
ATOM 589 N N . HIS A 1 78 ? -3.852 -5.484 0.601 1 97 78 HIS A N 1
ATOM 590 C CA . HIS A 1 78 ? -3.758 -5.734 2.035 1 97 78 HIS A CA 1
ATOM 591 C C . HIS A 1 78 ? -4.637 -6.906 2.449 1 97 78 HIS A C 1
ATOM 593 O O . HIS A 1 78 ? -4.234 -7.734 3.27 1 97 78 HIS A O 1
ATOM 599 N N . ALA A 1 79 ? -5.809 -6.934 1.9 1 96.19 79 ALA A N 1
ATOM 600 C CA . ALA A 1 79 ? -6.711 -8.031 2.236 1 96.19 79 ALA A CA 1
ATOM 601 C C . ALA A 1 79 ? -6.098 -9.375 1.862 1 96.19 79 ALA A C 1
ATOM 603 O O . ALA A 1 79 ? -6.191 -10.344 2.623 1 96.19 79 ALA A O 1
ATOM 604 N N . VAL A 1 80 ? -5.484 -9.438 0.734 1 97.94 80 VAL A N 1
ATOM 605 C CA . VAL A 1 80 ? -4.836 -10.648 0.26 1 97.94 80 VAL A CA 1
ATOM 606 C C . VAL A 1 80 ? -3.645 -10.984 1.156 1 97.94 80 VAL A C 1
ATOM 608 O O . VAL A 1 80 ? -3.451 -12.141 1.54 1 97.94 80 VAL A O 1
ATOM 611 N N . TYR A 1 81 ? -2.898 -9.992 1.51 1 98.38 81 TYR A N 1
ATOM 612 C CA . TYR A 1 81 ? -1.775 -10.172 2.424 1 98.38 81 TYR A CA 1
ATOM 613 C C . TYR A 1 81 ? -2.236 -10.789 3.738 1 98.38 81 TYR A C 1
ATOM 615 O O . TYR A 1 81 ? -1.634 -11.75 4.227 1 98.38 81 TYR A O 1
ATOM 623 N N . GLU A 1 82 ? -3.279 -10.258 4.301 1 97 82 GLU A N 1
ATOM 624 C CA . GLU A 1 82 ? -3.803 -10.773 5.562 1 97 82 GLU A CA 1
ATOM 625 C C . GLU A 1 82 ? -4.199 -12.242 5.43 1 97 82 GLU A C 1
ATOM 627 O O . GLU A 1 82 ? -3.918 -13.047 6.32 1 97 82 GLU A O 1
ATOM 632 N N . TYR A 1 83 ? -4.809 -12.523 4.32 1 97.12 83 TYR A N 1
ATOM 633 C CA . TYR A 1 83 ? -5.207 -13.906 4.086 1 97.12 83 TYR A CA 1
ATOM 634 C C . TYR A 1 83 ? -3.99 -14.82 4.027 1 97.12 83 TYR A C 1
ATOM 636 O O . TYR A 1 83 ? -3.996 -15.906 4.613 1 97.12 83 TYR A O 1
ATOM 644 N N . ILE A 1 84 ? -2.928 -14.383 3.387 1 97.88 84 ILE A N 1
ATOM 645 C CA . ILE A 1 84 ? -1.722 -15.18 3.211 1 97.88 84 ILE A CA 1
ATOM 646 C C . ILE A 1 84 ? -1.06 -15.422 4.566 1 97.88 84 ILE A C 1
ATOM 648 O O . ILE A 1 84 ? -0.743 -16.562 4.918 1 97.88 84 ILE A O 1
ATOM 652 N N 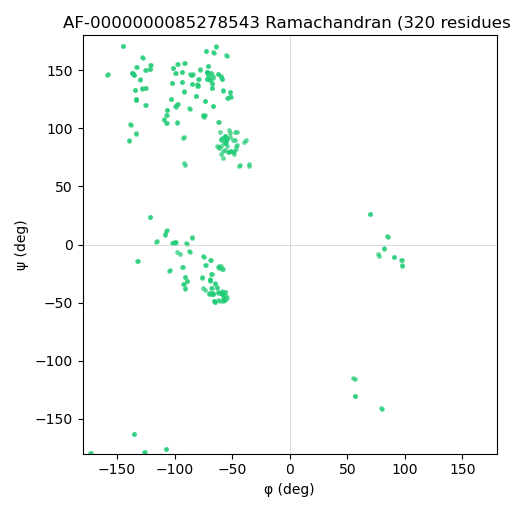. ILE A 1 85 ? -0.888 -14.367 5.352 1 97 85 ILE A N 1
ATOM 653 C CA . ILE A 1 85 ? -0.086 -14.477 6.566 1 97 85 ILE A CA 1
ATOM 654 C C . ILE A 1 85 ? -0.854 -15.266 7.625 1 97 85 ILE A C 1
ATOM 656 O O . ILE A 1 85 ? -0.262 -15.773 8.578 1 97 85 ILE A O 1
ATOM 660 N N . ASP A 1 86 ? -2.139 -15.391 7.453 1 96.94 86 ASP A N 1
ATOM 661 C CA . ASP A 1 86 ? -2.967 -16.125 8.406 1 96.94 86 ASP A CA 1
ATOM 662 C C . ASP A 1 86 ? -3.066 -17.594 8.031 1 96.94 86 ASP A C 1
ATOM 664 O O . ASP A 1 86 ? -3.805 -18.359 8.656 1 96.94 86 ASP A O 1
ATOM 668 N N . ASN A 1 87 ? -2.371 -17.984 6.926 1 96.44 87 ASN A N 1
ATOM 669 C CA . ASN A 1 87 ? -2.418 -19.359 6.43 1 96.44 87 ASN A CA 1
ATOM 670 C C . ASN A 1 87 ? -1.02 -19.953 6.289 1 96.44 87 ASN A C 1
ATOM 672 O O . ASN A 1 87 ? -0.206 -19.453 5.508 1 96.44 87 ASN A O 1
ATOM 676 N N . ASP A 1 88 ? -0.717 -21.062 6.992 1 96.19 88 ASP A N 1
ATOM 677 C CA . ASP A 1 88 ? 0.613 -21.656 7.047 1 96.19 88 ASP A CA 1
ATOM 678 C C . ASP A 1 88 ? 1.096 -22.062 5.652 1 96.19 88 ASP A C 1
ATOM 680 O O . ASP A 1 88 ? 2.268 -21.875 5.32 1 96.19 88 ASP A O 1
ATOM 684 N N . TYR A 1 89 ? 0.222 -22.609 4.926 1 96.5 89 TYR A N 1
ATOM 685 C CA . TYR A 1 89 ? 0.604 -23.031 3.582 1 96.5 89 TYR A CA 1
ATOM 686 C C . TYR A 1 89 ? 0.964 -21.828 2.715 1 96.5 89 TYR A C 1
ATOM 688 O O . TYR A 1 89 ? 2.012 -21.812 2.062 1 96.5 89 TYR A O 1
ATOM 696 N N . HIS A 1 90 ? 0.099 -20.844 2.725 1 97.31 90 HIS A N 1
ATOM 697 C CA . HIS A 1 90 ? 0.261 -19.703 1.838 1 97.31 90 HIS A CA 1
ATOM 698 C C . HIS A 1 90 ? 1.474 -18.859 2.234 1 97.31 90 HIS A C 1
ATOM 700 O O . HIS A 1 90 ? 2.133 -18.266 1.377 1 97.31 90 HIS A O 1
ATOM 706 N N . ARG A 1 91 ? 1.856 -18.906 3.473 1 97.25 91 ARG A N 1
ATOM 707 C CA . ARG A 1 91 ? 2.996 -18.141 3.965 1 97.25 91 ARG A CA 1
ATOM 708 C C . ARG A 1 91 ? 4.305 -18.672 3.391 1 97.25 91 ARG A C 1
ATOM 710 O O . ARG A 1 91 ? 5.344 -18.016 3.492 1 97.25 91 ARG A O 1
ATOM 717 N N . GLU A 1 92 ? 4.289 -19.812 2.807 1 97.62 92 GLU A N 1
ATOM 718 C CA . GLU A 1 92 ? 5.512 -20.469 2.357 1 97.62 92 GLU A CA 1
ATOM 719 C C . GLU A 1 92 ? 5.621 -20.453 0.835 1 97.62 92 GLU A C 1
ATOM 721 O O . GLU A 1 92 ? 6.527 -21.062 0.265 1 97.62 92 GLU A O 1
ATOM 726 N N . HIS A 1 93 ? 4.688 -19.688 0.191 1 98.44 93 HIS A N 1
ATOM 727 C CA . HIS A 1 93 ? 4.668 -19.734 -1.267 1 98.44 93 HIS A CA 1
ATOM 728 C C . HIS A 1 93 ? 4.543 -18.344 -1.861 1 98.44 93 HIS A C 1
ATOM 730 O O . HIS A 1 93 ? 3.918 -17.453 -1.262 1 98.44 93 HIS A O 1
ATOM 736 N N . SER A 1 94 ? 5.203 -18.156 -3.037 1 98.75 94 SER A N 1
ATOM 737 C CA . SER A 1 94 ? 5.012 -16.969 -3.865 1 98.75 94 SER A CA 1
ATOM 738 C C . SER A 1 94 ? 3.904 -17.188 -4.895 1 98.75 94 SER A C 1
ATOM 740 O O . SER A 1 94 ? 3.586 -18.328 -5.238 1 98.75 94 SER A O 1
ATOM 742 N N . TYR A 1 95 ? 3.289 -16.078 -5.371 1 98.94 95 TYR A N 1
ATOM 743 C CA . TYR A 1 95 ? 2.156 -16.172 -6.285 1 98.94 95 TYR A CA 1
ATOM 744 C C . TYR A 1 95 ? 2.32 -15.195 -7.453 1 98.94 95 TYR A C 1
ATOM 746 O O . TYR A 1 95 ? 2.635 -14.023 -7.254 1 98.94 95 TYR A O 1
ATOM 754 N N . TRP A 1 96 ? 2.09 -15.719 -8.617 1 98.94 96 TRP A N 1
ATOM 755 C CA . TRP A 1 96 ? 1.916 -14.828 -9.758 1 98.94 96 TRP A CA 1
ATOM 756 C C . TRP A 1 96 ? 0.626 -14.023 -9.633 1 98.94 96 TRP A C 1
ATOM 758 O O . TRP A 1 96 ? -0.409 -14.555 -9.227 1 98.94 96 TRP A O 1
ATOM 768 N N . ILE A 1 97 ? 0.7 -12.719 -9.992 1 98.94 97 ILE A N 1
ATOM 769 C CA . ILE A 1 97 ? -0.475 -11.867 -10.164 1 98.94 97 ILE A CA 1
ATOM 770 C C . ILE A 1 97 ? -0.436 -11.211 -11.547 1 98.94 97 ILE A C 1
ATOM 772 O O . ILE A 1 97 ? 0.493 -11.438 -12.32 1 98.94 97 ILE A O 1
ATOM 776 N N . GLY A 1 98 ? -1.362 -10.391 -11.922 1 98.94 98 GLY A N 1
ATOM 777 C CA . GLY A 1 98 ? -1.653 -10.047 -13.305 1 98.94 98 GLY A CA 1
ATOM 778 C C . GLY A 1 98 ? -0.776 -8.938 -13.836 1 98.94 98 GLY A C 1
ATOM 779 O O . GLY A 1 98 ? -0.96 -8.484 -14.969 1 98.94 98 GLY A O 1
ATOM 780 N N . GLY A 1 99 ? 0.201 -8.492 -13.117 1 98.88 99 GLY A N 1
ATOM 781 C CA . GLY A 1 99 ? 1.046 -7.391 -13.562 1 98.88 99 GLY A CA 1
ATOM 782 C C . GLY A 1 99 ? 2.117 -7.824 -14.547 1 98.88 99 GLY A C 1
ATOM 783 O O . GLY A 1 99 ? 2.725 -8.883 -14.391 1 98.88 99 GLY A O 1
ATOM 784 N N . THR A 1 100 ? 2.334 -6.996 -15.625 1 98.88 100 THR A N 1
ATOM 785 C CA . THR A 1 100 ? 3.369 -7.312 -16.609 1 98.88 100 THR A CA 1
ATOM 786 C C . THR A 1 100 ? 3.797 -6.062 -17.375 1 98.88 100 THR A C 1
ATOM 788 O O . THR A 1 100 ? 3.008 -5.133 -17.531 1 98.88 100 THR A O 1
ATOM 791 N N . ASP A 1 101 ? 5.02 -6.043 -17.703 1 98.44 101 ASP A N 1
ATOM 792 C CA . ASP A 1 101 ? 5.48 -5.016 -18.625 1 98.44 101 ASP A CA 1
ATOM 793 C C . ASP A 1 101 ? 6.094 -5.645 -19.875 1 98.44 101 ASP A C 1
ATOM 795 O O . ASP A 1 101 ? 6.938 -5.031 -20.531 1 98.44 101 ASP A O 1
ATOM 799 N N . ALA A 1 102 ? 5.707 -6.887 -20.188 1 97.75 102 ALA A N 1
ATOM 800 C CA . ALA A 1 102 ? 6.277 -7.645 -21.297 1 97.75 102 ALA A CA 1
ATOM 801 C C . ALA A 1 102 ? 5.984 -6.965 -22.625 1 97.75 102 ALA A C 1
ATOM 803 O O . ALA A 1 102 ? 6.812 -6.988 -23.547 1 97.75 102 ALA A O 1
ATOM 804 N N . SER A 1 103 ? 4.797 -6.363 -22.781 1 96.94 103 SER A N 1
ATOM 805 C CA . SER A 1 103 ? 4.418 -5.719 -24.031 1 96.94 103 SER A CA 1
ATOM 806 C C . SER A 1 103 ? 5.219 -4.441 -24.266 1 96.94 103 SER A C 1
ATOM 808 O O . SER A 1 103 ? 5.605 -4.145 -25.406 1 96.94 103 SER A O 1
ATOM 810 N N . HIS A 1 104 ? 5.398 -3.672 -23.234 1 96.31 104 HIS A N 1
ATOM 811 C CA . HIS A 1 104 ? 6.184 -2.443 -23.25 1 96.31 104 HIS A CA 1
ATOM 812 C C . HIS A 1 104 ? 7.043 -2.32 -22 1 96.31 104 HIS A C 1
ATOM 814 O O . HIS A 1 104 ? 6.57 -1.862 -20.953 1 96.31 104 HIS A O 1
ATOM 820 N N . GLU A 1 105 ? 8.344 -2.621 -22.234 1 96 105 GLU A N 1
ATOM 821 C CA . GLU A 1 105 ? 9.281 -2.631 -21.109 1 96 105 GLU A CA 1
ATOM 822 C C . GLU A 1 105 ? 9.234 -1.312 -20.344 1 96 105 GLU A C 1
ATOM 824 O O . GLU A 1 105 ? 9.328 -0.238 -20.938 1 96 105 GLU A O 1
ATOM 829 N N . GLY A 1 106 ? 9.016 -1.446 -19.031 1 95.81 106 GLY A N 1
ATOM 830 C CA . GLY A 1 106 ? 8.984 -0.272 -18.172 1 95.81 106 GLY A CA 1
ATOM 831 C C . GLY A 1 106 ? 7.582 0.232 -17.891 1 95.81 106 GLY A C 1
ATOM 832 O O . GLY A 1 106 ? 7.371 1.031 -16.984 1 95.81 106 GLY A O 1
ATOM 833 N N . THR A 1 107 ? 6.645 -0.17 -18.672 1 97.44 107 THR A N 1
ATOM 834 C CA . THR A 1 107 ? 5.246 0.202 -18.469 1 97.44 107 THR A CA 1
ATOM 835 C C . THR A 1 107 ? 4.438 -0.989 -17.969 1 97.44 107 THR A C 1
ATOM 837 O O . THR A 1 107 ? 4.055 -1.862 -18.75 1 97.44 107 THR A O 1
ATOM 840 N N . TRP A 1 108 ? 4.156 -0.907 -16.688 1 98.62 108 TRP A N 1
ATOM 841 C CA . TRP A 1 108 ? 3.477 -2.037 -16.062 1 98.62 108 TRP A CA 1
ATOM 842 C C . TRP A 1 108 ? 1.963 -1.857 -16.109 1 98.62 108 TRP A C 1
ATOM 844 O O . TRP A 1 108 ? 1.445 -0.8 -15.742 1 98.62 108 TRP A O 1
ATOM 854 N N . VAL A 1 109 ? 1.284 -2.932 -16.531 1 98.75 109 VAL A N 1
ATOM 855 C CA . VAL A 1 109 ? -0.172 -2.91 -16.641 1 98.75 109 VAL A CA 1
ATOM 856 C C . VAL A 1 109 ? -0.75 -4.18 -16.016 1 98.75 109 VAL A C 1
ATOM 858 O O . VAL A 1 109 ? -0.051 -5.188 -15.883 1 98.75 109 VAL A O 1
ATOM 861 N N . TRP A 1 110 ? -1.97 -4.07 -15.547 1 98.88 110 TRP A N 1
ATOM 862 C CA . TRP A 1 110 ? -2.764 -5.262 -15.258 1 98.88 110 TRP A CA 1
ATOM 863 C C . TRP A 1 110 ? -3.242 -5.926 -16.547 1 98.88 110 TRP A C 1
ATOM 865 O O . TRP A 1 110 ? -3.988 -5.324 -17.312 1 98.88 110 TRP A O 1
ATOM 875 N N . ILE A 1 111 ? -2.891 -7.125 -16.656 1 98.81 111 ILE A N 1
ATOM 876 C CA . ILE A 1 111 ? -3.031 -7.766 -17.969 1 98.81 111 ILE A CA 1
ATOM 877 C C . ILE A 1 111 ? -4.512 -7.949 -18.297 1 98.81 111 ILE A C 1
ATOM 879 O O . ILE A 1 111 ? -4.906 -7.891 -19.453 1 98.81 111 ILE A O 1
ATOM 883 N N . SER A 1 112 ? -5.375 -8.141 -17.312 1 98.31 112 SER A N 1
ATOM 884 C CA . SER A 1 112 ? -6.781 -8.445 -17.547 1 98.31 112 SER A CA 1
ATOM 885 C C . SER A 1 112 ? -7.551 -7.211 -17.984 1 98.31 112 SER A C 1
ATOM 887 O O . SER A 1 112 ? -8.414 -7.293 -18.875 1 98.31 112 SER A O 1
ATOM 889 N N . SER A 1 113 ? -7.242 -6.031 -17.422 1 97.88 113 SER A N 1
ATOM 890 C CA . SER A 1 113 ? -7.992 -4.812 -17.703 1 97.88 113 SER A CA 1
ATOM 891 C C . SER A 1 113 ? -7.211 -3.887 -18.641 1 97.88 113 SER A C 1
ATOM 893 O O . SER A 1 113 ? -7.793 -3.01 -19.281 1 97.88 113 SER A O 1
ATOM 895 N N . GLY A 1 114 ? -5.93 -4.035 -18.688 1 98.19 114 GLY A N 1
ATOM 896 C CA . GLY A 1 114 ? -5.082 -3.102 -19.422 1 98.19 114 GLY A CA 1
ATOM 897 C C . GLY A 1 114 ? -4.77 -1.843 -18.641 1 98.19 114 GLY A C 1
ATOM 898 O O . GLY A 1 114 ? -3.992 -0.999 -19.094 1 98.19 114 GLY A O 1
ATOM 899 N N . ASP A 1 115 ? -5.344 -1.716 -17.453 1 98 115 ASP A N 1
ATOM 900 C CA . ASP A 1 115 ? -5.09 -0.548 -16.609 1 98 115 ASP A CA 1
ATOM 901 C C . ASP A 1 115 ? -3.615 -0.468 -16.219 1 98 115 ASP A C 1
ATOM 903 O O . ASP A 1 115 ? -2.977 -1.493 -15.969 1 98 115 ASP A O 1
ATOM 907 N N . GLU A 1 116 ? -3.113 0.741 -16.094 1 97.88 116 GLU A N 1
ATOM 908 C CA . GLU A 1 116 ? -1.757 0.923 -15.586 1 97.88 116 GLU A CA 1
ATOM 909 C C . GLU A 1 116 ? -1.667 0.554 -14.109 1 97.88 116 GLU A C 1
ATOM 911 O O . GLU A 1 116 ? -2.578 0.849 -13.328 1 97.88 116 GLU A O 1
ATOM 916 N N . MET A 1 117 ? -0.574 -0.055 -13.758 1 98.44 117 MET A N 1
ATOM 917 C CA . MET A 1 117 ? -0.323 -0.341 -12.352 1 98.44 117 MET A CA 1
ATOM 918 C C . MET A 1 117 ? 0.193 0.898 -11.625 1 98.44 117 MET A C 1
ATOM 920 O O . MET A 1 117 ? 0.969 1.673 -12.188 1 98.44 117 MET A O 1
ATOM 924 N N . GLU A 1 118 ? -0.276 1.034 -10.352 1 96.81 118 GLU A N 1
ATOM 925 C CA . GLU A 1 118 ? 0.34 2.027 -9.477 1 96.81 118 GLU A CA 1
ATOM 926 C C . GLU A 1 118 ? 1.779 1.649 -9.141 1 96.81 118 GLU A C 1
ATOM 928 O O . GLU A 1 118 ? 2.027 0.601 -8.547 1 96.81 118 GLU A O 1
ATOM 933 N N . MET A 1 119 ? 2.711 2.559 -9.547 1 97.62 119 MET A N 1
ATOM 934 C CA . MET A 1 119 ? 4.125 2.244 -9.367 1 97.62 119 MET A CA 1
ATOM 935 C C . MET A 1 119 ? 4.645 2.807 -8.047 1 97.62 119 MET A C 1
ATOM 937 O O . MET A 1 119 ? 4.191 3.861 -7.602 1 97.62 119 MET A O 1
ATOM 941 N N . GLY A 1 120 ? 5.605 2.102 -7.457 1 97 120 GLY A N 1
ATOM 942 C CA . GLY A 1 120 ? 6.23 2.559 -6.227 1 97 120 GLY A CA 1
ATOM 943 C C . GLY A 1 120 ? 5.398 2.273 -4.992 1 97 120 GLY A C 1
ATOM 944 O O . GLY A 1 120 ? 4.836 1.184 -4.855 1 97 120 GLY A O 1
ATOM 945 N N . VAL A 1 121 ? 5.363 3.174 -4.039 1 97.44 121 VAL A N 1
ATOM 946 C CA . VAL A 1 121 ? 4.75 2.996 -2.727 1 97.44 121 VAL A CA 1
ATOM 947 C C . VAL A 1 121 ? 3.24 3.188 -2.828 1 97.44 121 VAL A C 1
ATOM 949 O O . VAL A 1 121 ? 2.768 4.086 -3.529 1 97.44 121 VAL A O 1
ATOM 952 N N . PRO A 1 122 ? 2.453 2.396 -2.238 1 97.94 122 PRO A N 1
ATOM 953 C CA . PRO A 1 122 ? 2.965 1.494 -1.205 1 97.94 122 PRO A CA 1
ATOM 954 C C . PRO A 1 122 ? 3.148 0.064 -1.71 1 97.94 122 PRO A C 1
ATOM 956 O O . PRO A 1 122 ? 3.646 -0.794 -0.976 1 97.94 122 PRO A O 1
ATOM 959 N N . HIS A 1 123 ? 2.902 -0.274 -2.926 1 98.5 123 HIS A N 1
ATOM 960 C CA . HIS A 1 123 ? 2.625 -1.653 -3.311 1 98.5 123 HIS A CA 1
ATOM 961 C C . HIS A 1 123 ? 3.91 -2.396 -3.658 1 98.5 123 HIS A C 1
ATOM 963 O O . HIS A 1 123 ? 4.031 -3.596 -3.393 1 98.5 123 HIS A O 1
ATOM 969 N N . TRP A 1 124 ? 4.863 -1.655 -4.184 1 98.5 124 TRP A N 1
ATOM 970 C CA . TRP A 1 124 ? 6.07 -2.301 -4.688 1 98.5 124 TRP A CA 1
ATOM 971 C C . TRP A 1 124 ? 7.16 -2.334 -3.617 1 98.5 124 TRP A C 1
ATOM 973 O O . TRP A 1 124 ? 7.348 -1.36 -2.885 1 98.5 124 TRP A O 1
ATOM 983 N N . TYR A 1 125 ? 7.855 -3.496 -3.582 1 97.56 125 TYR A N 1
ATOM 984 C CA . TYR A 1 125 ? 9.023 -3.576 -2.711 1 97.56 125 TYR A CA 1
ATOM 985 C C . TYR A 1 125 ? 10.062 -2.525 -3.092 1 97.56 125 TYR A C 1
ATOM 987 O O . TYR A 1 125 ? 10.234 -2.217 -4.273 1 97.56 125 TYR A O 1
ATOM 995 N N . THR A 1 126 ? 10.711 -2.008 -2.07 1 94.94 126 THR A N 1
ATOM 996 C CA . THR A 1 126 ? 11.75 -1.013 -2.326 1 94.94 126 THR A CA 1
ATOM 997 C C . THR A 1 126 ? 12.742 -1.521 -3.371 1 94.94 126 THR A C 1
ATOM 999 O O . THR A 1 126 ? 13.289 -2.615 -3.232 1 94.94 126 THR A O 1
ATOM 1002 N N . GLY A 1 127 ? 12.938 -0.696 -4.395 1 94.94 127 GLY A N 1
ATOM 1003 C CA . GLY A 1 127 ? 13.891 -1.06 -5.434 1 94.94 127 GLY A CA 1
ATOM 1004 C 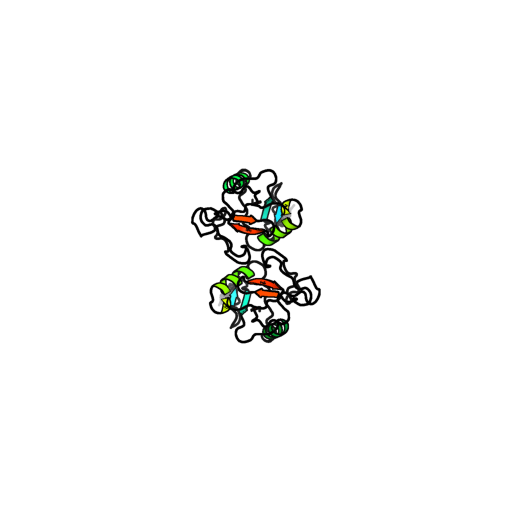C . GLY A 1 127 ? 13.258 -1.831 -6.578 1 94.94 127 GLY A C 1
ATOM 1005 O O . GLY A 1 127 ? 13.898 -2.064 -7.605 1 94.94 127 GLY A O 1
ATOM 1006 N N . GLU A 1 128 ? 12.008 -2.238 -6.328 1 96.81 128 GLU A N 1
ATOM 1007 C CA . GLU A 1 128 ? 11.273 -2.936 -7.379 1 96.81 128 GLU A CA 1
ATOM 1008 C C . GLU A 1 128 ? 10.352 -1.981 -8.133 1 96.81 128 GLU A C 1
ATOM 1010 O O . GLU A 1 128 ? 9.922 -0.967 -7.586 1 96.81 128 GLU A O 1
ATOM 1015 N N . PRO A 1 129 ? 10.008 -2.357 -9.492 1 97.31 129 PRO A N 1
ATOM 1016 C CA . PRO A 1 129 ? 10.5 -3.461 -10.32 1 97.31 129 PRO A CA 1
ATOM 1017 C C . PRO A 1 129 ? 11.945 -3.264 -10.766 1 97.31 129 PRO A C 1
ATOM 1019 O O . PRO A 1 129 ? 12.438 -2.133 -10.797 1 97.31 129 PRO A O 1
ATOM 1022 N N . ASP A 1 130 ? 12.594 -4.336 -11.016 1 94.88 130 ASP A N 1
ATOM 1023 C CA . ASP A 1 130 ? 13.961 -4.328 -11.523 1 94.88 130 ASP A CA 1
ATOM 1024 C C . ASP A 1 130 ? 14.133 -5.324 -12.664 1 94.88 130 ASP A C 1
ATOM 1026 O O . ASP A 1 130 ? 13.156 -5.695 -13.32 1 94.88 130 ASP A O 1
ATOM 1030 N N . GLY A 1 131 ? 15.438 -5.758 -13.078 1 85.31 131 GLY A N 1
ATOM 1031 C CA . GLY A 1 131 ? 15.797 -6.91 -13.891 1 85.31 131 GLY A CA 1
ATOM 1032 C C . GLY A 1 131 ? 15.539 -6.703 -15.367 1 85.31 131 GLY A C 1
ATOM 1033 O O . GLY A 1 131 ? 16.016 -7.473 -16.203 1 85.31 131 GLY A O 1
ATOM 1034 N N . SER A 1 132 ? 14.891 -5.633 -15.836 1 87.31 132 SER A N 1
ATOM 1035 C CA . SER A 1 132 ? 14.656 -5.348 -17.25 1 87.31 132 SER A CA 1
ATOM 1036 C C . SER A 1 132 ? 13.953 -6.512 -17.938 1 87.31 132 SER A C 1
ATOM 1038 O O . SER A 1 132 ? 12.922 -6.996 -17.453 1 87.31 132 SER A O 1
ATOM 1040 N N . TYR A 1 133 ? 14.633 -7.219 -18.953 1 90.56 133 TYR A N 1
ATOM 1041 C CA . TYR A 1 133 ? 13.969 -8.156 -19.844 1 90.56 133 TYR A CA 1
ATOM 1042 C C . TYR A 1 133 ? 13.93 -9.555 -19.25 1 90.56 133 TYR A C 1
ATOM 1044 O O . TYR A 1 133 ? 13.242 -10.445 -19.766 1 90.56 133 TYR A O 1
ATOM 1052 N N . TRP A 1 134 ? 14.57 -9.758 -18.125 1 94.38 134 TRP A N 1
ATOM 1053 C CA . TRP A 1 134 ? 14.578 -11.078 -17.516 1 94.38 134 TRP A CA 1
ATOM 1054 C C . TRP A 1 134 ? 13.516 -11.172 -16.422 1 94.38 134 TRP A C 1
ATOM 1056 O O . TRP A 1 134 ? 13.266 -12.258 -15.883 1 94.38 134 TRP A O 1
ATOM 1066 N N . GLU A 1 135 ? 12.812 -10.016 -16.062 1 97.75 135 GLU A N 1
ATOM 1067 C CA . GLU A 1 135 ? 11.773 -9.953 -15.031 1 97.75 135 GLU A CA 1
ATOM 1068 C C . GLU A 1 135 ? 10.617 -9.062 -15.484 1 97.75 135 GLU A C 1
ATOM 1070 O O . GLU A 1 135 ? 10.562 -7.879 -15.141 1 97.75 135 GLU A O 1
ATOM 1075 N N . ASN A 1 136 ? 9.648 -9.672 -16.141 1 98.5 136 ASN A N 1
ATOM 1076 C CA . ASN A 1 136 ? 8.578 -8.898 -16.766 1 98.5 136 ASN A CA 1
ATOM 1077 C C . ASN A 1 136 ? 7.223 -9.203 -16.125 1 98.5 136 ASN A C 1
ATOM 1079 O O . ASN A 1 136 ? 6.191 -8.711 -16.594 1 98.5 136 ASN A O 1
ATOM 1083 N N . TYR A 1 137 ? 7.277 -10.062 -15.117 1 98.81 137 TYR A N 1
ATOM 1084 C CA . TYR A 1 137 ? 6.027 -10.547 -14.539 1 98.81 137 TYR A CA 1
ATOM 1085 C C . TYR A 1 137 ? 5.988 -10.289 -13.031 1 98.81 137 TYR A C 1
ATOM 1087 O O . TYR A 1 137 ? 6.992 -10.477 -12.344 1 98.81 137 TYR A O 1
ATOM 1095 N N . CYS A 1 138 ? 4.844 -9.805 -12.648 1 98.88 138 CYS A N 1
ATOM 1096 C CA . CYS A 1 138 ? 4.688 -9.406 -11.258 1 98.88 138 CYS A CA 1
ATOM 1097 C C . CYS A 1 138 ? 4.297 -10.594 -10.391 1 98.88 138 CYS A C 1
ATOM 1099 O O . CYS A 1 138 ? 3.475 -11.422 -10.797 1 98.88 138 CYS A O 1
ATOM 1101 N N . CYS A 1 139 ? 4.902 -10.664 -9.227 1 98.94 139 CYS A N 1
ATOM 1102 C CA . CYS A 1 139 ? 4.543 -11.688 -8.25 1 98.94 139 CYS A CA 1
ATOM 1103 C C . CYS A 1 139 ? 4.43 -11.086 -6.852 1 98.94 139 CYS A C 1
ATOM 1105 O O . CYS A 1 139 ? 4.98 -10.023 -6.582 1 98.94 139 CYS A O 1
ATOM 1107 N N . LEU A 1 140 ? 3.557 -11.617 -6.039 1 98.81 140 LEU A N 1
ATOM 1108 C CA . LEU A 1 140 ? 3.688 -11.492 -4.594 1 98.81 140 LEU A CA 1
ATOM 1109 C C . LEU A 1 140 ? 4.781 -12.414 -4.062 1 98.81 140 LEU A C 1
ATOM 1111 O O . LEU A 1 140 ? 4.609 -13.633 -4.035 1 98.81 140 LEU A O 1
ATOM 1115 N N . HIS A 1 141 ? 5.828 -11.805 -3.604 1 98 141 HIS A N 1
ATOM 1116 C CA . HIS A 1 141 ? 7.016 -12.602 -3.307 1 98 141 HIS A CA 1
ATOM 1117 C C . HIS A 1 141 ? 7.16 -12.836 -1.807 1 98 141 HIS A C 1
ATOM 1119 O O . HIS A 1 141 ? 7.164 -11.891 -1.021 1 98 141 HIS A O 1
ATOM 1125 N N . LYS A 1 142 ? 7.27 -14.117 -1.387 1 97 142 LYS A N 1
ATOM 1126 C CA . LYS A 1 142 ? 7.527 -14.453 0.011 1 97 142 LYS A CA 1
ATOM 1127 C C . LYS A 1 142 ? 8.922 -14 0.436 1 97 142 LYS A C 1
ATOM 1129 O O . LYS A 1 142 ? 9.852 -14 -0.372 1 97 142 LYS A O 1
ATOM 1134 N N . PRO A 1 143 ? 9.125 -13.531 1.641 1 96.75 143 PRO A N 1
ATOM 1135 C CA . PRO A 1 143 ? 8.133 -13.578 2.715 1 96.75 143 PRO A CA 1
ATOM 1136 C C . PRO A 1 143 ? 7.406 -12.25 2.904 1 96.75 143 PRO A C 1
ATOM 1138 O O . PRO A 1 143 ? 6.52 -12.141 3.754 1 96.75 143 PRO A O 1
ATOM 1141 N N . ASP A 1 144 ? 7.707 -11.227 2.055 1 97.06 144 ASP A N 1
ATOM 1142 C CA . ASP A 1 144 ? 7.195 -9.891 2.369 1 97.06 144 ASP A CA 1
ATOM 1143 C C . ASP A 1 144 ? 5.855 -9.641 1.687 1 97.06 144 ASP A C 1
ATOM 1145 O O . ASP A 1 144 ? 5.035 -8.867 2.182 1 97.06 144 ASP A O 1
ATOM 1149 N N . TYR A 1 145 ? 5.652 -10.195 0.481 1 98.38 145 TYR A N 1
ATOM 1150 C CA . TYR A 1 145 ? 4.414 -10.203 -0.29 1 98.38 145 TYR A CA 1
ATOM 1151 C C . TYR A 1 145 ? 4.082 -8.812 -0.805 1 98.38 145 TYR A C 1
ATOM 1153 O O . TYR A 1 145 ? 2.91 -8.477 -0.989 1 98.38 145 TYR A O 1
ATOM 1161 N N . TYR A 1 146 ? 5.152 -8 -0.972 1 98.75 146 TYR A N 1
ATOM 1162 C CA . TYR A 1 146 ? 5.07 -6.848 -1.858 1 98.75 146 TYR A CA 1
ATOM 1163 C C . TYR A 1 146 ? 5.07 -7.281 -3.32 1 98.75 146 TYR A C 1
ATOM 1165 O O . TYR A 1 146 ? 5.281 -8.453 -3.625 1 98.75 146 TYR A O 1
ATOM 1173 N N . PHE A 1 147 ? 4.711 -6.312 -4.172 1 98.81 147 PHE A N 1
ATOM 1174 C CA . PHE A 1 147 ? 4.902 -6.562 -5.594 1 98.81 147 PHE A CA 1
ATOM 1175 C C . PHE A 1 147 ? 6.387 -6.645 -5.934 1 98.81 147 PHE A C 1
ATOM 1177 O O . PHE A 1 147 ? 7.18 -5.82 -5.473 1 98.81 147 PHE A O 1
ATOM 1184 N N . HIS A 1 148 ? 6.766 -7.656 -6.727 1 98.62 148 HIS A N 1
ATOM 1185 C CA . HIS A 1 148 ? 8.094 -7.816 -7.312 1 98.62 148 HIS A CA 1
ATOM 1186 C C . HIS A 1 148 ? 8.008 -8.086 -8.812 1 98.62 148 HIS A C 1
ATOM 1188 O O . HIS A 1 148 ? 7.066 -8.727 -9.273 1 98.62 148 HIS A O 1
ATOM 1194 N N . SER A 1 149 ? 8.953 -7.488 -9.516 1 98.56 149 SER A N 1
ATOM 1195 C CA . SER A 1 149 ? 9.25 -8.078 -10.812 1 98.56 149 SER A CA 1
ATOM 1196 C C . SER A 1 149 ? 10.039 -9.367 -10.672 1 98.56 149 SER A C 1
ATOM 1198 O O . SER A 1 149 ? 11.211 -9.352 -10.289 1 98.56 149 SER A O 1
ATOM 1200 N N . CYS A 1 150 ? 9.422 -10.484 -10.961 1 98.44 150 CYS A N 1
ATOM 1201 C CA . CYS A 1 150 ? 10.039 -11.773 -10.672 1 98.44 150 CYS A CA 1
ATOM 1202 C C . CYS A 1 150 ? 10.641 -12.383 -11.93 1 98.44 150 CYS A C 1
ATOM 1204 O O . CYS A 1 150 ? 10.219 -12.062 -13.047 1 98.44 150 CYS A O 1
ATOM 1206 N N . ASP A 1 151 ? 11.68 -13.195 -11.75 1 98.31 151 ASP A N 1
ATOM 1207 C CA . ASP A 1 151 ? 12.344 -13.875 -12.859 1 98.31 151 ASP A CA 1
ATOM 1208 C C . ASP A 1 151 ? 11.336 -14.617 -13.727 1 98.31 151 ASP A C 1
ATOM 1210 O O . ASP A 1 151 ? 10.5 -15.367 -13.219 1 98.31 151 ASP A O 1
ATOM 1214 N N . ASN A 1 152 ? 11.484 -14.375 -15.055 1 98.38 152 ASN A N 1
ATOM 1215 C CA . ASN A 1 152 ? 10.539 -14.922 -16.016 1 98.38 152 ASN A CA 1
ATOM 1216 C C . ASN A 1 152 ? 10.523 -16.453 -15.992 1 98.38 152 ASN A C 1
ATOM 1218 O O . ASN A 1 152 ? 9.562 -17.078 -16.453 1 98.38 152 ASN A O 1
ATOM 1222 N N . ASP A 1 153 ? 11.594 -17.062 -15.414 1 98.06 153 ASP A N 1
ATOM 1223 C CA . ASP A 1 153 ? 11.75 -18.516 -15.469 1 98.06 153 ASP A CA 1
ATOM 1224 C C . ASP A 1 153 ? 11.305 -19.156 -14.164 1 98.06 153 ASP A C 1
ATOM 1226 O O . ASP A 1 153 ? 11.344 -20.391 -14.031 1 98.06 153 ASP A O 1
ATOM 1230 N N . ASN A 1 154 ? 10.828 -18.312 -13.203 1 98.5 154 ASN A N 1
ATOM 1231 C CA . ASN A 1 154 ? 10.367 -18.891 -11.938 1 98.5 154 ASN A CA 1
ATOM 1232 C C . ASN A 1 154 ? 9.055 -19.641 -12.109 1 98.5 154 ASN A C 1
ATOM 1234 O O . ASN A 1 154 ? 8.25 -19.312 -12.977 1 98.5 154 ASN A O 1
ATOM 1238 N N . ASN A 1 155 ? 8.945 -20.672 -11.289 1 98.88 155 ASN A N 1
ATOM 1239 C CA . ASN A 1 155 ? 7.688 -21.406 -11.18 1 98.88 155 ASN A CA 1
ATOM 1240 C C . ASN A 1 155 ? 6.973 -21.094 -9.859 1 98.88 155 ASN A C 1
ATOM 1242 O O . ASN A 1 155 ? 7.453 -21.469 -8.789 1 98.88 155 ASN A O 1
ATOM 1246 N N . TYR A 1 156 ? 5.785 -20.375 -9.945 1 98.81 156 TYR A N 1
ATOM 1247 C CA . TYR A 1 156 ? 4.996 -20.047 -8.766 1 98.81 156 TYR A CA 1
ATOM 1248 C C . TYR A 1 156 ? 3.547 -20.484 -8.938 1 98.81 156 TYR A C 1
ATOM 1250 O O . TYR A 1 156 ? 3.123 -20.828 -10.039 1 98.81 156 TYR A O 1
ATOM 1258 N N . HIS A 1 157 ? 2.82 -20.609 -7.781 1 98.75 157 HIS A N 1
ATOM 1259 C CA . HIS A 1 157 ? 1.362 -20.641 -7.832 1 98.75 157 HIS A CA 1
ATOM 1260 C C . HIS A 1 157 ? 0.805 -19.312 -8.352 1 98.75 157 HIS A C 1
ATOM 1262 O O . HIS A 1 157 ? 1.563 -18.391 -8.641 1 98.75 157 HIS A O 1
ATOM 1268 N N . ALA A 1 158 ? -0.499 -19.312 -8.617 1 98.81 158 ALA A N 1
ATOM 1269 C CA . ALA A 1 158 ? -1.146 -18.109 -9.117 1 98.81 158 ALA A CA 1
ATOM 1270 C C . ALA A 1 158 ? -2.338 -17.719 -8.242 1 98.81 158 ALA A C 1
ATOM 1272 O O . ALA A 1 158 ? -2.914 -18.578 -7.559 1 98.81 158 ALA A O 1
ATOM 1273 N N . ILE A 1 159 ? -2.611 -16.438 -8.18 1 98.88 159 ILE A N 1
ATOM 1274 C CA . ILE A 1 159 ? -3.906 -15.969 -7.707 1 98.88 159 ILE A CA 1
ATOM 1275 C C . ILE A 1 159 ? -4.793 -15.609 -8.898 1 98.88 159 ILE A C 1
ATOM 1277 O O . ILE A 1 159 ? -4.453 -14.734 -9.695 1 98.88 159 ILE A O 1
ATOM 1281 N N . CYS A 1 160 ? -5.902 -16.281 -9.008 1 98.62 160 CYS A N 1
ATOM 1282 C CA . CYS A 1 160 ? -6.863 -16.062 -10.086 1 98.62 160 CYS A CA 1
ATOM 1283 C C . CYS A 1 160 ? -8.016 -15.188 -9.609 1 98.62 160 CYS A C 1
ATOM 1285 O O . CYS A 1 160 ? -8.414 -15.258 -8.445 1 98.62 160 CYS A O 1
ATOM 1287 N N . GLN A 1 161 ? -8.5 -14.43 -10.531 1 98.06 161 GLN A N 1
ATOM 1288 C CA . GLN A 1 161 ? -9.656 -13.57 -10.266 1 98.06 161 GLN A CA 1
ATOM 1289 C C . GLN A 1 161 ? -10.75 -13.773 -11.312 1 98.06 161 GLN A C 1
ATOM 1291 O O . GLN A 1 161 ? -10.461 -13.875 -12.5 1 98.06 161 GLN A O 1
ATOM 1296 N N . ILE A 1 162 ? -12.031 -13.891 -10.797 1 94.31 162 ILE A N 1
ATOM 1297 C CA . ILE A 1 162 ? -13.156 -14.047 -11.711 1 94.31 162 ILE A CA 1
ATOM 1298 C C . ILE A 1 162 ? -14.164 -12.922 -11.492 1 94.31 162 ILE A C 1
ATOM 1300 O O . ILE A 1 162 ? -14.305 -12.422 -10.383 1 94.31 162 ILE A O 1
ATOM 1304 N N . ASN B 1 1 ? -80.562 40.969 -20.953 1 32.97 1 ASN B N 1
ATOM 1305 C CA . ASN B 1 1 ? -79.125 41.312 -20.812 1 32.97 1 ASN B CA 1
ATOM 1306 C C . ASN B 1 1 ? -78.375 40.312 -19.922 1 32.97 1 ASN B C 1
ATOM 1308 O O . ASN B 1 1 ? -78.375 40.469 -18.688 1 32.97 1 ASN B O 1
ATOM 1312 N N . LYS B 1 2 ? -78.562 38.938 -20.266 1 36.53 2 LYS B N 1
ATOM 1313 C CA . LYS B 1 2 ? -78 37.781 -19.578 1 36.53 2 LYS B CA 1
ATOM 1314 C C . LYS B 1 2 ? -76.438 37.812 -19.594 1 36.53 2 LYS B C 1
ATOM 1316 O O . LYS B 1 2 ? -75.812 37.906 -20.656 1 36.53 2 LYS B O 1
ATOM 1321 N N . ILE B 1 3 ? -75.812 38.312 -18.5 1 39.31 3 ILE B N 1
ATOM 1322 C CA . ILE B 1 3 ? -74.438 38.438 -18.109 1 39.31 3 ILE B CA 1
ATOM 1323 C C . ILE B 1 3 ? -73.75 37.062 -18.125 1 39.31 3 ILE B C 1
ATOM 1325 O O . ILE B 1 3 ? -74.188 36.156 -17.406 1 39.31 3 ILE B O 1
ATOM 1329 N N . VAL B 1 4 ? -73.312 36.594 -19.312 1 40.88 4 VAL B N 1
ATOM 1330 C CA . VAL B 1 4 ? -72.5 35.406 -19.531 1 40.88 4 VAL B CA 1
ATOM 1331 C C . VAL B 1 4 ? -71.188 35.531 -18.75 1 40.88 4 VAL B C 1
ATOM 1333 O O . VAL B 1 4 ? -70.375 36.438 -19 1 40.88 4 VAL B O 1
ATOM 1336 N N . MET B 1 5 ? -71.188 35.25 -17.453 1 30.33 5 MET B N 1
ATOM 1337 C CA . MET B 1 5 ? -70 35.219 -16.609 1 30.33 5 MET B CA 1
ATOM 1338 C C . MET B 1 5 ? -69 34.25 -17.172 1 30.33 5 MET B C 1
ATOM 1340 O O . MET B 1 5 ? -69.25 33.062 -17.344 1 30.33 5 MET B O 1
ATOM 1344 N N . LYS B 1 6 ? -68.062 34.625 -18.125 1 42.34 6 LYS B N 1
ATOM 1345 C CA . LYS B 1 6 ? -66.938 33.875 -18.609 1 42.34 6 LYS B CA 1
ATOM 1346 C C . LYS B 1 6 ? -66.062 33.375 -17.469 1 42.34 6 LYS B C 1
ATOM 1348 O O . LYS B 1 6 ? -65.75 34.125 -16.547 1 42.34 6 LYS B O 1
ATOM 1353 N N . CYS B 1 7 ? -66.188 32.062 -17 1 36.16 7 CYS B N 1
ATOM 1354 C CA . CYS B 1 7 ? -65.312 31.328 -16.094 1 36.16 7 CYS B CA 1
ATOM 1355 C C . CYS B 1 7 ? -63.875 31.391 -16.531 1 36.16 7 CYS B C 1
ATOM 1357 O O . CYS B 1 7 ? -63.531 30.875 -17.609 1 36.16 7 CYS B O 1
ATOM 1359 N N . SER B 1 8 ? -63.094 32.406 -16.297 1 42.47 8 SER B N 1
ATOM 1360 C CA . SER B 1 8 ? -61.688 32.469 -16.609 1 42.47 8 SER B CA 1
ATOM 1361 C C . SER B 1 8 ? -60.906 31.406 -15.805 1 42.47 8 SER B C 1
ATOM 1363 O O . SER B 1 8 ? -60.906 31.438 -14.578 1 42.47 8 SER B O 1
ATOM 1365 N N . ALA B 1 9 ? -60.812 30.109 -16.297 1 41.56 9 ALA B N 1
ATOM 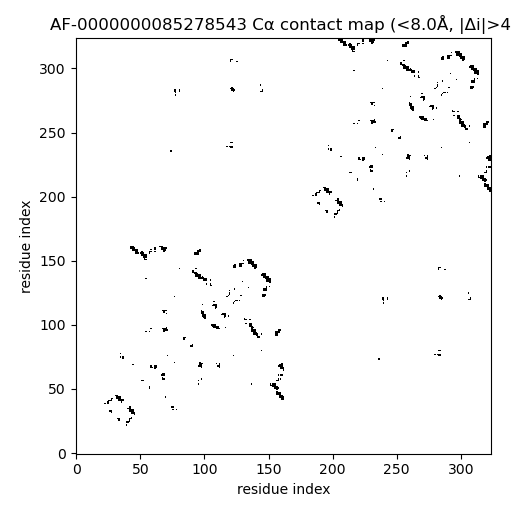1366 C CA . ALA B 1 9 ? -59.938 29.094 -15.719 1 41.56 9 ALA B CA 1
ATOM 1367 C C . ALA B 1 9 ? -58.5 29.594 -15.695 1 41.56 9 ALA B C 1
ATOM 1369 O O . ALA B 1 9 ? -57.938 29.938 -16.734 1 41.56 9 ALA B O 1
ATOM 1370 N N . ALA B 1 10 ? -58.062 30.203 -14.57 1 45.62 10 ALA B N 1
ATOM 1371 C CA . ALA B 1 10 ? -56.656 30.5 -14.336 1 45.62 10 ALA B CA 1
ATOM 1372 C C . ALA B 1 10 ? -55.781 29.25 -14.445 1 45.62 10 ALA B C 1
ATOM 1374 O O . ALA B 1 10 ? -56.062 28.25 -13.758 1 45.62 10 ALA B O 1
ATOM 1375 N N . LEU B 1 11 ? -55.25 29 -15.633 1 44.94 11 LEU B N 1
ATOM 1376 C CA . LEU B 1 11 ? -54.219 27.953 -15.789 1 44.94 11 LEU B CA 1
ATOM 1377 C C . LEU B 1 11 ? -53.062 28.188 -14.844 1 44.94 11 LEU B C 1
ATOM 1379 O O . LEU B 1 11 ? -52.344 29.203 -14.961 1 44.94 11 LEU B O 1
ATOM 1383 N N . ALA B 1 12 ? -53.188 27.719 -13.602 1 50.56 12 ALA B N 1
ATOM 1384 C CA . ALA B 1 12 ? -52.031 27.734 -12.711 1 50.56 12 ALA B CA 1
ATOM 1385 C C . ALA B 1 12 ? -50.844 26.984 -13.312 1 50.56 12 ALA B C 1
ATOM 1387 O O . ALA B 1 12 ? -50.938 25.781 -13.586 1 50.56 12 ALA B O 1
ATOM 1388 N N . PHE B 1 13 ? -49.938 27.719 -14.031 1 49.84 13 PHE B N 1
ATOM 1389 C CA . PHE B 1 13 ? -48.688 27.172 -14.461 1 49.84 13 PHE B CA 1
ATOM 1390 C C . PHE B 1 13 ? -47.844 26.719 -13.266 1 49.84 13 PHE B C 1
ATOM 1392 O O . PHE B 1 13 ? -47.438 27.531 -12.445 1 49.84 13 PHE B O 1
ATOM 1399 N N . VAL B 1 14 ? -47.969 25.484 -12.859 1 54.22 14 VAL B N 1
ATOM 1400 C CA . VAL B 1 14 ? -47.062 24.906 -11.883 1 54.22 14 VAL B CA 1
ATOM 1401 C C . VAL B 1 14 ? -45.625 24.906 -12.445 1 54.22 14 VAL B C 1
ATOM 1403 O O . VAL B 1 14 ? -45.344 24.219 -13.43 1 54.22 14 VAL B O 1
ATOM 1406 N N . LEU B 1 15 ? -44.906 26 -12.328 1 48.12 15 LEU B N 1
ATOM 1407 C CA . LEU B 1 15 ? -43.469 25.953 -12.602 1 48.12 15 LEU B CA 1
ATOM 1408 C C . LEU B 1 15 ? -42.812 24.891 -11.742 1 48.12 15 LEU B C 1
ATOM 1410 O O . LEU B 1 15 ? -42.75 25.031 -10.516 1 48.12 15 LEU B O 1
ATOM 1414 N N . ALA B 1 16 ? -42.719 23.703 -12.219 1 53.31 16 ALA B N 1
ATOM 1415 C CA . ALA B 1 16 ? -41.844 22.70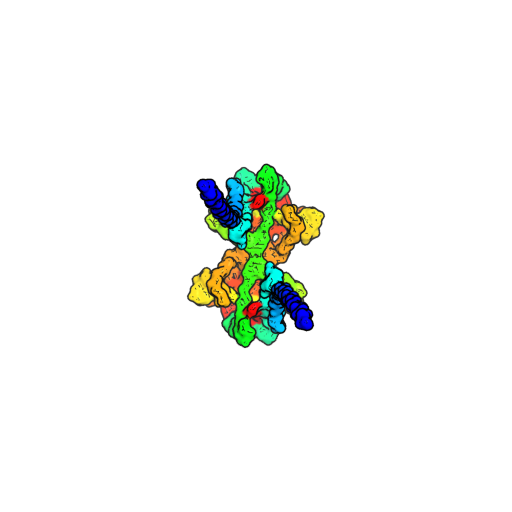3 -11.586 1 53.31 16 ALA B CA 1
ATOM 1416 C C . ALA B 1 16 ? -40.406 23.188 -11.492 1 53.31 16 ALA B C 1
ATOM 1418 O O . ALA B 1 16 ? -39.75 23.438 -12.516 1 53.31 16 ALA B O 1
ATOM 1419 N N . ALA B 1 17 ? -40 23.891 -10.43 1 54.31 17 ALA B N 1
ATOM 1420 C CA . ALA B 1 17 ? -38.594 24.141 -10.18 1 54.31 17 ALA B CA 1
ATOM 1421 C C . ALA B 1 17 ? -37.781 22.859 -10.273 1 54.31 17 ALA B C 1
ATOM 1423 O O . ALA B 1 17 ? -37.969 21.938 -9.477 1 54.31 17 ALA B O 1
ATOM 1424 N N . LEU B 1 18 ? -37.281 22.5 -11.406 1 52.47 18 LEU B N 1
ATOM 1425 C CA . LEU B 1 18 ? -36.25 21.484 -11.477 1 52.47 18 LEU B CA 1
ATOM 1426 C C . LEU B 1 18 ? -35.062 21.828 -10.555 1 52.47 18 LEU B C 1
ATOM 1428 O O . LEU B 1 18 ? -34.281 22.734 -10.844 1 52.47 18 LEU B O 1
ATOM 1432 N N . ALA B 1 19 ? -35.188 21.562 -9.227 1 52.88 19 ALA B N 1
ATOM 1433 C CA . ALA B 1 19 ? -34 21.625 -8.367 1 52.88 19 ALA B CA 1
ATOM 1434 C C . ALA B 1 19 ? -32.844 20.859 -8.977 1 52.88 19 ALA B C 1
ATOM 1436 O O . ALA B 1 19 ? -32.844 19.641 -9.055 1 52.88 19 ALA B O 1
ATOM 1437 N N . VAL B 1 20 ? -32.156 21.469 -9.914 1 53.16 20 VAL B N 1
ATOM 1438 C CA . VAL B 1 20 ? -30.844 20.922 -10.25 1 53.16 20 VAL B CA 1
ATOM 1439 C C . VAL B 1 20 ? -30.031 20.703 -8.977 1 53.16 20 VAL B C 1
ATOM 1441 O O . VAL B 1 20 ? -29.656 21.656 -8.30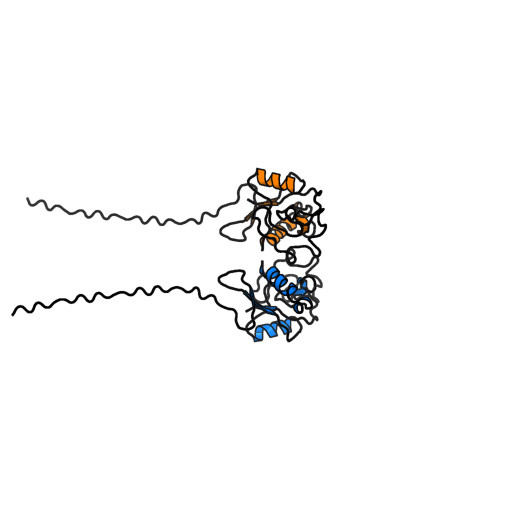5 1 53.16 20 VAL B O 1
ATOM 1444 N N . THR B 1 21 ? -30.266 19.641 -8.258 1 54.56 21 THR B N 1
ATOM 1445 C CA . THR B 1 21 ? -29.281 19.281 -7.23 1 54.56 21 THR B CA 1
ATOM 1446 C C . THR B 1 21 ? -27.859 19.422 -7.77 1 54.56 21 THR B C 1
ATOM 1448 O O . THR B 1 21 ? -27.422 18.609 -8.578 1 54.56 21 THR B O 1
ATOM 1451 N N . VAL B 1 22 ? -27.438 20.672 -8.031 1 52.03 22 VAL B N 1
ATOM 1452 C CA . VAL B 1 22 ? -26.016 20.844 -8.258 1 52.03 22 VAL B CA 1
ATOM 1453 C C . VAL B 1 22 ? -25.219 20.109 -7.18 1 52.03 22 VAL B C 1
ATOM 1455 O O . VAL B 1 22 ? -25.438 20.328 -5.984 1 52.03 22 VAL B O 1
ATOM 1458 N N . ASN B 1 23 ? -24.984 18.828 -7.375 1 54.94 23 ASN B N 1
ATOM 1459 C CA . ASN B 1 23 ? -23.984 18.203 -6.5 1 54.94 23 ASN B CA 1
ATOM 1460 C C . ASN B 1 23 ? -22.844 19.156 -6.164 1 54.94 23 ASN B C 1
ATOM 1462 O O . ASN B 1 23 ? -22.047 19.484 -7.031 1 54.94 23 ASN B O 1
ATOM 1466 N N . GLN B 1 24 ? -23.141 20.172 -5.418 1 57.41 24 GLN B N 1
ATOM 1467 C CA . GLN B 1 24 ? -22.109 21.125 -5.016 1 57.41 24 GLN B CA 1
ATOM 1468 C C . GLN B 1 24 ? -20.797 20.422 -4.723 1 57.41 24 GLN B C 1
ATOM 1470 O O . GLN B 1 24 ? -20.719 19.562 -3.844 1 57.41 24 GLN B O 1
ATOM 1475 N N . VAL B 1 25 ? -19.922 20.25 -5.758 1 61.59 25 VAL B N 1
ATOM 1476 C CA . VAL B 1 25 ? -18.547 19.812 -5.543 1 61.59 25 VAL B CA 1
ATOM 1477 C C . VAL B 1 25 ? -17.906 20.625 -4.414 1 61.59 25 VAL B C 1
ATOM 1479 O O . VAL B 1 25 ? -17.906 21.859 -4.457 1 61.59 25 VAL B O 1
ATOM 1482 N N . VAL B 1 26 ? -17.859 20.156 -3.164 1 69.25 26 VAL B N 1
ATOM 1483 C CA . VAL B 1 26 ? -17.203 20.781 -2.021 1 69.25 26 VAL B CA 1
ATOM 1484 C C . VAL B 1 26 ? -15.703 20.891 -2.279 1 69.25 26 VAL B C 1
ATOM 1486 O O . VAL B 1 26 ? -15.047 19.891 -2.592 1 69.25 26 VAL B O 1
ATOM 1489 N N . SER B 1 27 ? -15.242 22.156 -2.572 1 80.5 27 SER B N 1
ATOM 1490 C CA . SER B 1 27 ? -13.812 22.391 -2.744 1 80.5 27 SER B CA 1
ATOM 1491 C C . SER B 1 27 ? -13.102 22.469 -1.398 1 80.5 27 SER B C 1
ATOM 1493 O O . SER B 1 27 ? -13.719 22.781 -0.378 1 80.5 27 SER B O 1
ATOM 1495 N N . CYS B 1 28 ? -11.797 22.062 -1.427 1 88.25 28 CYS B N 1
ATOM 1496 C CA . CYS B 1 28 ? -11 22.125 -0.206 1 88.25 28 CYS B CA 1
ATOM 1497 C C . CYS B 1 28 ? -10.734 23.562 0.197 1 88.25 28 CYS B C 1
ATOM 1499 O O . CYS B 1 28 ? -10.727 24.453 -0.652 1 88.25 28 CYS B O 1
ATOM 1501 N N . PRO B 1 29 ? -10.648 23.797 1.533 1 89 29 PRO B N 1
ATOM 1502 C CA . PRO B 1 29 ? -10.281 25.141 1.982 1 89 29 PRO B CA 1
ATOM 1503 C C . PRO B 1 29 ? -8.961 25.625 1.384 1 89 29 PRO B C 1
ATOM 1505 O O . PRO B 1 29 ? -8.148 24.812 0.946 1 89 29 PRO B O 1
ATOM 1508 N N . THR B 1 30 ? -8.773 26.859 1.457 1 86.12 30 THR B N 1
ATOM 1509 C CA . THR B 1 30 ? -7.543 27.453 0.958 1 86.12 30 THR B CA 1
ATOM 1510 C C . THR B 1 30 ? -6.324 26.859 1.655 1 86.12 30 THR B C 1
ATOM 1512 O O . THR B 1 30 ? -6.34 26.656 2.871 1 86.12 30 THR B O 1
ATOM 1515 N N . GLY B 1 31 ? -5.293 26.453 0.887 1 87.62 31 GLY B N 1
ATOM 1516 C CA . GLY B 1 31 ? -4.066 25.906 1.449 1 87.62 31 GLY B CA 1
ATOM 1517 C C . GLY B 1 31 ? -4.039 24.391 1.464 1 87.62 31 GLY B C 1
ATOM 1518 O O . GLY B 1 31 ? -2.988 23.781 1.676 1 87.62 31 GLY B O 1
ATOM 1519 N N . TYR B 1 32 ? -5.18 23.875 1.235 1 92.94 32 TYR B N 1
ATOM 1520 C CA . TYR B 1 32 ? -5.273 22.406 1.209 1 92.94 32 TYR B CA 1
ATOM 1521 C C . TYR B 1 32 ? -5.34 21.891 -0.224 1 92.94 32 TYR B C 1
ATOM 1523 O O . TYR B 1 32 ? -5.992 22.5 -1.078 1 92.94 32 TYR B O 1
ATOM 1531 N N . LEU B 1 33 ? -4.641 20.828 -0.417 1 91 33 LEU B N 1
ATOM 1532 C CA . LEU B 1 33 ? -4.637 20.125 -1.693 1 91 33 LEU B CA 1
ATOM 1533 C C . LEU B 1 33 ? -5.785 19.125 -1.764 1 91 33 LEU B C 1
ATOM 1535 O O . LEU B 1 33 ? -6.098 18.453 -0.773 1 91 33 LEU B O 1
ATOM 1539 N N . GLU B 1 34 ? -6.289 18.969 -2.975 1 87.81 34 GLU B N 1
ATOM 1540 C CA . GLU B 1 34 ? -7.387 18.031 -3.195 1 87.81 34 GLU B CA 1
ATOM 1541 C C . GLU B 1 34 ? -6.875 16.703 -3.73 1 87.81 34 GLU B C 1
ATOM 1543 O O . GLU B 1 34 ? -6.172 16.656 -4.742 1 87.81 34 GLU B O 1
ATOM 1548 N N . PHE B 1 35 ? -7.172 15.641 -2.945 1 87.5 35 PHE B N 1
ATOM 1549 C CA . PHE B 1 35 ? -6.898 14.281 -3.4 1 87.5 35 PHE B CA 1
ATOM 1550 C C . PHE B 1 35 ? -8.195 13.547 -3.713 1 87.5 35 PHE B C 1
ATOM 1552 O O . PHE B 1 35 ? -8.977 13.242 -2.809 1 87.5 35 PHE B O 1
ATOM 1559 N N . SER B 1 36 ? -8.477 13.344 -4.93 1 73.12 36 SER B N 1
ATOM 1560 C CA . SER B 1 36 ? -9.766 12.812 -5.363 1 73.12 36 SER B CA 1
ATOM 1561 C C . SER B 1 36 ? -9.734 11.289 -5.469 1 73.12 36 SER B C 1
ATOM 1563 O O . SER B 1 36 ? -9.188 10.742 -6.426 1 73.12 36 SER B O 1
ATOM 1565 N N . LEU B 1 37 ? -10.109 10.625 -4.438 1 70 37 LEU B N 1
ATOM 1566 C CA . LEU B 1 37 ? -10.32 9.18 -4.512 1 70 37 LEU B CA 1
ATOM 1567 C C . LEU B 1 37 ? -11.781 8.859 -4.809 1 70 37 LEU B C 1
ATOM 1569 O O . LEU B 1 37 ? -12.094 7.781 -5.316 1 70 37 LEU B O 1
ATOM 1573 N N . ASP B 1 38 ? -12.578 9.875 -4.535 1 67.25 38 ASP B N 1
ATOM 1574 C CA . ASP B 1 38 ? -14 9.914 -4.863 1 67.25 38 ASP B CA 1
ATOM 1575 C C . ASP B 1 38 ? -14.383 11.25 -5.5 1 67.25 38 ASP B C 1
ATOM 1577 O O . ASP B 1 38 ? -14.039 12.312 -4.977 1 67.25 38 ASP B O 1
ATOM 1581 N N . PRO B 1 39 ? -14.961 11.141 -6.637 1 64.12 39 PRO B N 1
ATOM 1582 C CA . PRO B 1 39 ? -15.297 12.391 -7.324 1 64.12 39 PRO B CA 1
ATOM 1583 C C . PRO B 1 39 ? -16.219 13.289 -6.5 1 64.12 39 PRO B C 1
ATOM 1585 O O . PRO B 1 39 ? -16.234 14.508 -6.703 1 64.12 39 PRO B O 1
ATOM 1588 N N . VAL B 1 40 ? -16.906 12.75 -5.566 1 67 40 VAL B N 1
ATOM 1589 C CA . VAL B 1 40 ? -17.906 13.523 -4.855 1 67 40 VAL B CA 1
ATOM 1590 C C . VAL B 1 40 ? -17.281 14.18 -3.625 1 67 40 VAL B C 1
ATOM 1592 O O . VAL B 1 40 ? -17.547 15.352 -3.334 1 67 40 VAL B O 1
ATOM 1595 N N . THR B 1 41 ? -16.438 13.578 -2.934 1 78 41 THR B N 1
ATOM 1596 C CA . THR B 1 41 ? -15.875 14.102 -1.695 1 78 41 THR B CA 1
ATOM 1597 C C . THR B 1 41 ? -14.359 13.938 -1.687 1 78 41 THR B C 1
ATOM 1599 O O . THR B 1 41 ? -13.844 12.898 -1.263 1 78 41 THR B O 1
ATOM 1602 N N . PRO B 1 42 ? -13.758 15.062 -2.088 1 84.81 42 PRO B N 1
ATOM 1603 C CA . PRO B 1 42 ? -12.297 14.969 -2.117 1 84.81 42 PRO B CA 1
ATOM 1604 C C . PRO B 1 42 ? -11.68 14.945 -0.722 1 84.81 42 PRO B C 1
ATOM 1606 O O . PRO B 1 42 ? -12.273 15.445 0.233 1 84.81 42 PRO B O 1
ATOM 1609 N N . VAL B 1 43 ? -10.586 14.273 -0.572 1 91.81 43 VAL B N 1
ATOM 1610 C CA . VAL B 1 43 ? -9.766 14.352 0.633 1 91.81 43 VAL B CA 1
ATOM 1611 C C . VAL B 1 43 ? -8.875 15.594 0.568 1 91.81 43 VAL B C 1
ATOM 1613 O O . VAL B 1 43 ? -8.188 15.82 -0.431 1 91.81 43 VAL B O 1
ATOM 1616 N N . CYS B 1 44 ? -8.914 16.422 1.623 1 94.12 44 CYS B N 1
ATOM 1617 C CA . CYS B 1 44 ? -8.172 17.672 1.648 1 94.12 44 CYS B CA 1
ATOM 1618 C C . CYS B 1 44 ? -6.969 17.578 2.576 1 94.12 44 CYS B C 1
ATOM 1620 O O . CYS B 1 44 ? -7.121 17.406 3.787 1 94.12 44 CYS B O 1
ATOM 1622 N N . LEU B 1 45 ? -5.742 17.703 1.942 1 97.94 45 LEU B N 1
ATOM 1623 C CA . LEU B 1 45 ? -4.504 17.578 2.703 1 97.94 45 LEU B CA 1
ATOM 1624 C C . LEU B 1 45 ? -3.664 18.844 2.574 1 97.94 45 LEU B C 1
ATOM 1626 O O . LEU B 1 45 ? -3.719 19.531 1.551 1 97.94 45 LEU B O 1
ATOM 1630 N N . ARG B 1 46 ? -2.9 19.062 3.627 1 97.44 46 ARG B N 1
ATOM 1631 C CA . ARG B 1 46 ? -1.904 20.125 3.598 1 97.44 46 ARG B CA 1
ATOM 1632 C C . ARG B 1 46 ? -0.565 19.641 4.141 1 97.44 46 ARG B C 1
ATOM 1634 O O . ARG B 1 46 ? -0.497 19.094 5.246 1 97.44 46 ARG B O 1
ATOM 1641 N N . PHE B 1 47 ? 0.443 19.828 3.32 1 98.19 47 PHE B N 1
ATOM 1642 C CA . PHE B 1 47 ? 1.814 19.562 3.742 1 98.19 47 PHE B CA 1
ATOM 1643 C C . PHE B 1 47 ? 2.42 20.797 4.406 1 98.19 47 PHE B C 1
ATOM 1645 O O . PHE B 1 47 ? 2.59 21.828 3.762 1 98.19 47 PHE B O 1
ATOM 1652 N N . THR B 1 48 ? 2.76 20.641 5.699 1 97.75 48 THR B N 1
ATOM 1653 C CA . THR B 1 48 ? 3.377 21.797 6.359 1 97.75 48 THR B CA 1
ATOM 1654 C C . THR B 1 48 ? 4.793 22.016 5.832 1 97.75 48 THR B C 1
ATOM 1656 O O . THR B 1 48 ? 5.492 21.062 5.48 1 97.75 48 THR B O 1
ATOM 1659 N N . THR B 1 49 ? 5.168 23.25 5.742 1 95.44 49 THR B N 1
ATOM 1660 C CA . THR B 1 49 ? 6.512 23.578 5.273 1 95.44 49 THR B CA 1
ATOM 1661 C C . THR B 1 49 ? 7.176 24.594 6.195 1 95.44 49 THR B C 1
ATOM 1663 O O . THR B 1 49 ? 8.398 24.75 6.168 1 95.44 49 THR B O 1
ATOM 1666 N N . GLU B 1 50 ? 6.449 25.203 7.016 1 93.81 50 GLU B N 1
ATOM 1667 C CA . GLU B 1 50 ? 6.91 26.359 7.781 1 93.81 50 GLU B CA 1
ATOM 1668 C C . GLU B 1 50 ? 7.5 25.922 9.125 1 93.81 50 GLU B C 1
ATOM 1670 O O . GLU B 1 50 ? 8.305 26.656 9.711 1 93.81 50 GLU B O 1
ATOM 1675 N N . ASN B 1 51 ? 7.043 24.844 9.609 1 94.38 51 ASN B N 1
ATOM 1676 C CA . ASN B 1 51 ? 7.461 24.391 10.938 1 94.38 51 ASN B CA 1
ATOM 1677 C C . ASN B 1 51 ? 7.75 22.891 10.945 1 94.38 51 ASN B C 1
ATOM 1679 O O . ASN B 1 51 ? 7.191 22.141 10.148 1 94.38 51 ASN B O 1
ATOM 1683 N N . THR B 1 52 ? 8.703 22.484 11.781 1 98.62 52 THR B N 1
ATOM 1684 C CA . THR B 1 52 ? 8.906 21.094 12.18 1 98.62 52 THR B CA 1
ATOM 1685 C C . THR B 1 52 ? 8.789 20.938 13.695 1 98.62 52 THR B C 1
ATOM 1687 O O . THR B 1 52 ? 8.922 21.922 14.438 1 98.62 52 THR B O 1
ATOM 1690 N N . GLY B 1 53 ? 8.445 19.797 14.109 1 98.88 53 GLY B N 1
ATOM 1691 C CA . GLY B 1 53 ? 8.336 19.484 15.523 1 98.88 53 GLY B CA 1
ATOM 1692 C C . GLY B 1 53 ? 8.07 18.016 15.789 1 98.88 53 GLY B C 1
ATOM 1693 O O . GLY B 1 53 ? 8.047 17.203 14.859 1 98.88 53 GLY B O 1
ATOM 1694 N N . LYS B 1 54 ? 7.957 17.766 17.031 1 98.88 54 LYS B N 1
ATOM 1695 C CA . LYS B 1 54 ? 7.578 16.406 17.422 1 98.88 54 LYS B CA 1
ATOM 1696 C C . LYS B 1 54 ? 6.16 16.094 16.969 1 98.88 54 LYS B C 1
ATOM 1698 O O . LYS B 1 54 ? 5.406 16.984 16.578 1 98.88 54 LYS B O 1
ATOM 1703 N N . TRP B 1 55 ? 5.828 14.805 17 1 98.88 55 TRP B N 1
ATOM 1704 C CA . TRP B 1 55 ? 4.527 14.344 16.516 1 98.88 55 TRP B CA 1
ATOM 1705 C C . TRP B 1 55 ? 3.395 15.094 17.203 1 98.88 55 TRP B C 1
ATOM 1707 O O . TRP B 1 55 ? 2.477 15.586 16.562 1 98.88 55 TRP B O 1
ATOM 1717 N N . THR B 1 56 ? 3.465 15.242 18.562 1 98.81 56 THR B N 1
ATOM 1718 C CA . THR B 1 56 ? 2.408 15.875 19.344 1 98.81 56 THR B CA 1
ATOM 1719 C C . THR B 1 56 ? 2.324 17.375 19.016 1 98.81 56 THR B C 1
ATOM 1721 O O . THR B 1 56 ? 1.23 17.938 18.953 1 98.81 56 THR B O 1
ATOM 1724 N N . GLU B 1 57 ? 3.473 17.969 18.812 1 98.81 57 GLU B N 1
ATOM 1725 C CA . GLU B 1 57 ? 3.514 19.391 18.469 1 98.81 57 GLU B CA 1
ATOM 1726 C C . GLU B 1 57 ? 2.906 19.641 17.094 1 98.81 57 GLU B C 1
ATOM 1728 O O . GLU B 1 57 ? 2.129 20.578 16.922 1 98.81 57 GLU B O 1
ATOM 1733 N N . MET B 1 58 ? 3.236 18.797 16.203 1 98.81 58 MET B N 1
ATOM 1734 C CA . MET B 1 58 ? 2.766 19 14.828 1 98.81 58 MET B CA 1
ATOM 1735 C C . MET B 1 58 ? 1.293 18.625 14.703 1 98.81 58 MET B C 1
ATOM 1737 O O . MET B 1 58 ? 0.564 19.219 13.906 1 98.81 58 MET B O 1
ATOM 1741 N N . ARG B 1 59 ? 0.835 17.672 15.547 1 98.88 59 ARG B N 1
ATOM 1742 C CA . ARG B 1 59 ? -0.604 17.438 15.617 1 98.88 59 ARG B CA 1
ATOM 1743 C C . ARG B 1 59 ? -1.342 18.688 16.078 1 98.88 59 ARG B C 1
ATOM 1745 O O . ARG B 1 59 ? -2.365 19.062 15.508 1 98.88 59 ARG B O 1
ATOM 1752 N N . GLU B 1 60 ? -0.832 19.266 17.172 1 98.75 60 GLU B N 1
ATOM 1753 C CA . GLU B 1 60 ? -1.43 20.5 17.672 1 98.75 60 GLU B CA 1
ATOM 1754 C C . GLU B 1 60 ? -1.456 21.578 16.594 1 98.75 60 GLU B C 1
ATOM 1756 O O . GLU B 1 60 ? -2.436 22.312 16.469 1 98.75 60 GLU B O 1
ATOM 1761 N N . TYR B 1 61 ? -0.393 21.641 15.867 1 98.31 61 TYR B N 1
ATOM 1762 C CA . TYR B 1 61 ? -0.316 22.609 14.773 1 98.31 61 TYR B CA 1
ATOM 1763 C C . TYR B 1 61 ? -1.449 22.391 13.773 1 98.31 61 TYR B C 1
ATOM 1765 O O . TYR B 1 61 ? -2.105 23.344 13.359 1 98.31 61 TYR B O 1
ATOM 1773 N N . CYS B 1 62 ? -1.685 21.156 13.32 1 98.44 62 CYS B N 1
ATOM 1774 C CA . CYS B 1 62 ? -2.793 20.844 12.43 1 98.44 62 CYS B CA 1
ATOM 1775 C C . CYS B 1 62 ? -4.129 21.203 13.062 1 98.44 62 CYS B C 1
ATOM 1777 O O . CYS B 1 62 ? -4.996 21.781 12.406 1 98.44 62 CYS B O 1
ATOM 1779 N N . GLN B 1 63 ? -4.281 20.938 14.344 1 98.5 63 GLN B N 1
ATOM 1780 C CA . GLN B 1 63 ? -5.547 21.141 15.039 1 98.5 63 GLN B CA 1
ATOM 1781 C C . GLN B 1 63 ? -5.875 22.625 15.18 1 98.5 63 GLN B C 1
ATOM 1783 O O . GLN B 1 63 ? -7.047 23 15.172 1 98.5 63 GLN B O 1
ATOM 1788 N N . GLU B 1 64 ? -4.875 23.422 15.273 1 96.88 64 GLU B N 1
ATOM 1789 C CA . GLU B 1 64 ? -5.066 24.859 15.375 1 96.88 64 GLU B CA 1
ATOM 1790 C C . GLU B 1 64 ? -5.773 25.406 14.141 1 96.88 64 GLU B C 1
ATOM 1792 O O . GLU B 1 64 ? -6.457 26.438 14.211 1 96.88 64 GLU B O 1
ATOM 1797 N N . GLU B 1 65 ? -5.754 24.703 13.07 1 93.75 65 GLU B N 1
ATOM 1798 C CA . GLU B 1 65 ? -6.395 25.156 11.836 1 93.75 65 GLU B CA 1
ATOM 1799 C C . GLU B 1 65 ? -7.672 24.375 11.555 1 93.75 65 GLU B C 1
ATOM 1801 O O . GLU B 1 65 ? -8.203 24.422 10.445 1 93.75 65 GLU B O 1
ATOM 1806 N N . GLY B 1 66 ? -8.117 23.625 12.562 1 96.25 66 GLY B N 1
ATOM 1807 C CA . GLY B 1 66 ? -9.352 22.859 12.422 1 96.25 66 GLY B CA 1
ATOM 1808 C C . GLY B 1 66 ? -9.156 21.516 11.75 1 96.25 66 GLY B C 1
ATOM 1809 O O . GLY B 1 66 ? -10.125 20.844 11.398 1 96.25 66 GLY B O 1
ATOM 1810 N N . ALA B 1 67 ? -7.922 21.203 11.547 1 98 67 ALA B N 1
ATOM 1811 C CA . ALA B 1 67 ? -7.562 19.922 10.93 1 98 67 ALA B CA 1
ATOM 1812 C C . ALA B 1 67 ? -6.965 18.969 11.953 1 98 67 ALA B C 1
ATOM 1814 O O . ALA B 1 67 ? -7.121 19.172 13.164 1 98 67 ALA B O 1
ATOM 1815 N N . ASP B 1 68 ? -6.508 17.781 11.5 1 98.75 68 ASP B N 1
ATOM 1816 C CA . ASP B 1 68 ? -5.734 16.828 12.289 1 98.75 68 ASP B CA 1
ATOM 1817 C C . ASP B 1 68 ? -4.695 16.109 11.422 1 98.75 68 ASP B C 1
ATOM 1819 O O . ASP B 1 68 ? -4.629 16.344 10.211 1 98.75 68 ASP B O 1
ATOM 1823 N N . LEU B 1 69 ? -3.859 15.398 12.055 1 98.88 69 LEU B N 1
ATOM 1824 C CA . LEU B 1 69 ? -2.908 14.617 11.273 1 98.88 69 LEU B CA 1
ATOM 1825 C C . LEU B 1 69 ? -3.635 13.656 10.344 1 98.88 69 LEU B C 1
ATOM 1827 O O . LEU B 1 69 ? -4.648 13.062 10.719 1 98.88 69 LEU B O 1
ATOM 1831 N N . ALA B 1 70 ? -3.096 13.477 9.148 1 98.69 70 ALA B N 1
ATOM 1832 C CA . ALA B 1 70 ? -3.771 12.805 8.047 1 98.69 70 ALA B CA 1
ATOM 1833 C C . ALA B 1 70 ? -3.867 11.305 8.297 1 98.69 70 ALA B C 1
ATOM 1835 O O . ALA B 1 70 ? -2.943 10.703 8.844 1 98.69 70 ALA B O 1
ATOM 1836 N N . GLU B 1 71 ? -4.992 10.727 7.898 1 98.38 71 GLU B N 1
ATOM 1837 C CA . GLU B 1 71 ? -5.176 9.281 7.785 1 98.38 71 GLU B CA 1
ATOM 1838 C C . GLU B 1 71 ? -4.973 8.812 6.348 1 98.38 71 GLU B C 1
ATOM 1840 O O . GLU B 1 71 ? -5.84 9.023 5.492 1 98.38 71 GLU B O 1
ATOM 1845 N N . LEU B 1 72 ? -3.857 8.188 6.066 1 97.38 72 LEU B N 1
ATOM 1846 C CA . LEU B 1 72 ? -3.559 7.785 4.695 1 97.38 72 LEU B CA 1
ATOM 1847 C C . LEU B 1 72 ? -4.066 6.375 4.422 1 97.38 72 LEU B C 1
ATOM 1849 O O . LEU B 1 72 ? -3.277 5.477 4.113 1 97.38 72 LEU B O 1
ATOM 1853 N N . LYS B 1 73 ? -5.324 6.25 4.391 1 93.5 73 LYS B N 1
ATOM 1854 C CA . LYS B 1 73 ? -5.992 4.969 4.18 1 93.5 73 LYS B CA 1
ATOM 1855 C C . LYS B 1 73 ? -6.102 4.645 2.693 1 93.5 73 LYS B C 1
ATOM 1857 O O . LYS B 1 73 ? -6.25 5.543 1.864 1 93.5 73 LYS B O 1
ATOM 1862 N N . GLY B 1 74 ? -6.02 3.354 2.426 1 90.06 74 GLY B N 1
ATOM 1863 C CA . GLY B 1 74 ? -6.277 2.879 1.077 1 90.06 74 GLY B CA 1
ATOM 1864 C C . GLY B 1 74 ? -5.383 3.52 0.035 1 90.06 74 GLY B C 1
ATOM 1865 O O . GLY B 1 74 ? -4.16 3.562 0.2 1 90.06 74 GLY B O 1
ATOM 1866 N N . ASP B 1 75 ? -6.043 4.043 -1.098 1 93 75 ASP B N 1
ATOM 1867 C CA . ASP B 1 75 ? -5.305 4.551 -2.25 1 93 75 ASP B CA 1
ATOM 1868 C C . ASP B 1 75 ? -4.688 5.914 -1.949 1 93 75 ASP B C 1
ATOM 1870 O O . ASP B 1 75 ? -3.838 6.398 -2.701 1 93 75 ASP B O 1
ATOM 1874 N N . LEU B 1 76 ? -5.07 6.469 -0.854 1 95.5 76 LEU B N 1
ATOM 1875 C CA . LEU B 1 76 ? -4.574 7.805 -0.539 1 95.5 76 LEU B CA 1
ATOM 1876 C C . LEU B 1 76 ? -3.066 7.785 -0.311 1 95.5 76 LEU B C 1
ATOM 1878 O O . LEU B 1 76 ? -2.369 8.734 -0.661 1 95.5 76 LEU B O 1
ATOM 1882 N N . HIS B 1 77 ? -2.568 6.684 0.245 1 97.81 77 HIS B N 1
ATOM 1883 C CA . HIS B 1 77 ? -1.131 6.559 0.455 1 97.81 77 HIS B CA 1
ATOM 1884 C C . HIS B 1 77 ? -0.368 6.707 -0.858 1 97.81 77 HIS B C 1
ATOM 1886 O O . HIS B 1 77 ? 0.585 7.484 -0.943 1 97.81 77 HIS B O 1
ATOM 1892 N N . HIS B 1 78 ? -0.827 6.074 -1.86 1 97.06 78 HIS B N 1
ATOM 1893 C CA . HIS B 1 78 ? -0.148 6.148 -3.148 1 97.06 78 HIS B CA 1
ATOM 1894 C C . HIS B 1 78 ? -0.268 7.543 -3.754 1 97.06 78 HIS B C 1
ATOM 1896 O O . HIS B 1 78 ? 0.695 8.062 -4.324 1 97.06 78 HIS B O 1
ATOM 1902 N N . ALA B 1 79 ? -1.438 8.086 -3.641 1 96.19 79 ALA B N 1
ATOM 1903 C CA . ALA B 1 79 ? -1.636 9.43 -4.184 1 96.19 79 ALA B CA 1
ATOM 1904 C C . ALA B 1 79 ? -0.696 10.43 -3.521 1 96.19 79 ALA B C 1
ATOM 1906 O O . ALA B 1 79 ? -0.12 11.289 -4.195 1 96.19 79 ALA B O 1
ATOM 1907 N N . VAL B 1 80 ? -0.542 10.305 -2.254 1 97.88 80 VAL B N 1
ATOM 1908 C CA . VAL B 1 80 ? 0.341 11.18 -1.494 1 97.88 80 VAL B CA 1
ATOM 1909 C C . VAL B 1 80 ? 1.792 10.93 -1.895 1 97.88 80 VAL B C 1
ATOM 1911 O O . VAL B 1 80 ? 2.561 11.875 -2.1 1 97.88 80 VAL B O 1
ATOM 1914 N N . TYR B 1 81 ? 2.141 9.703 -2.035 1 98.38 81 TYR B N 1
ATOM 1915 C CA . TYR B 1 81 ? 3.479 9.336 -2.484 1 98.38 81 TYR B CA 1
ATOM 1916 C C . TYR B 1 81 ? 3.799 9.984 -3.826 1 98.38 81 TYR B C 1
ATOM 1918 O O . TYR B 1 81 ? 4.871 10.57 -3.998 1 98.38 81 TYR B O 1
ATOM 1926 N N . GLU B 1 82 ? 2.887 9.883 -4.758 1 97.06 82 GLU B N 1
ATOM 1927 C CA . GLU B 1 82 ? 3.092 10.469 -6.078 1 97.06 82 GLU B CA 1
ATOM 1928 C C . GLU B 1 82 ? 3.314 11.977 -5.98 1 97.06 82 GLU B C 1
ATOM 1930 O O . GLU B 1 82 ? 4.188 12.531 -6.656 1 97.06 82 GLU B O 1
ATOM 1935 N N . TYR B 1 83 ? 2.527 12.57 -5.137 1 97.06 83 TYR B N 1
ATOM 1936 C CA . TYR B 1 83 ? 2.674 14.008 -4.949 1 97.06 83 TYR B CA 1
ATOM 1937 C C . TYR B 1 83 ? 4.059 14.344 -4.406 1 97.06 83 TYR B C 1
ATOM 1939 O O . TYR B 1 83 ? 4.699 15.289 -4.871 1 97.06 83 TYR B O 1
ATOM 1947 N N . ILE B 1 84 ? 4.551 13.562 -3.467 1 97.81 84 ILE B N 1
ATOM 1948 C CA . ILE B 1 84 ? 5.836 13.812 -2.824 1 97.81 84 ILE B CA 1
ATOM 1949 C C . ILE B 1 84 ? 6.961 13.656 -3.844 1 97.81 84 ILE B C 1
ATOM 1951 O O . ILE B 1 84 ? 7.816 14.539 -3.975 1 97.81 84 ILE B O 1
ATOM 1955 N N . ILE B 1 85 ? 6.953 12.578 -4.594 1 97 85 ILE B N 1
ATOM 1956 C CA . ILE B 1 85 ? 8.094 12.258 -5.441 1 97 85 ILE B CA 1
ATOM 1957 C C . ILE B 1 85 ? 8.133 13.203 -6.641 1 97 85 ILE B C 1
ATOM 1959 O O . ILE B 1 85 ? 9.172 13.344 -7.293 1 97 85 ILE B O 1
ATOM 1963 N N . ASP B 1 86 ? 7.043 13.844 -6.926 1 96.94 86 ASP B N 1
ATOM 1964 C CA . ASP B 1 86 ? 6.973 14.773 -8.047 1 96.94 86 ASP B CA 1
ATOM 1965 C C . ASP B 1 86 ? 7.363 16.188 -7.613 1 96.94 86 ASP B C 1
ATOM 1967 O O . ASP B 1 86 ? 7.27 17.125 -8.398 1 96.94 86 ASP B O 1
ATOM 1971 N N . ASN B 1 87 ? 7.711 16.328 -6.309 1 96.44 87 ASN B N 1
ATOM 1972 C CA . ASN B 1 87 ? 8.062 17.641 -5.758 1 96.44 87 ASN B CA 1
ATOM 1973 C C . ASN B 1 87 ? 9.438 17.625 -5.098 1 96.44 87 ASN B C 1
ATOM 1975 O O . ASN B 1 87 ? 9.656 16.906 -4.121 1 96.44 87 ASN B O 1
ATOM 1979 N N . ASP B 1 88 ? 10.398 18.453 -5.566 1 96.12 88 ASP B N 1
ATOM 1980 C CA . ASP B 1 88 ? 11.781 18.453 -5.113 1 96.12 88 ASP B CA 1
ATOM 1981 C C . ASP B 1 88 ? 11.867 18.719 -3.609 1 96.12 88 ASP B C 1
ATOM 1983 O O . ASP B 1 88 ? 12.664 18.094 -2.908 1 96.12 88 ASP B O 1
ATOM 1987 N N . TYR B 1 89 ? 11.102 19.625 -3.184 1 96.44 89 TYR B N 1
ATOM 1988 C CA . TYR B 1 89 ? 11.133 19.953 -1.763 1 96.44 89 TYR B CA 1
ATOM 1989 C C . TYR B 1 89 ? 10.648 18.781 -0.92 1 96.44 89 TYR B C 1
ATOM 1991 O O . TYR B 1 89 ? 11.305 18.406 0.051 1 96.44 89 TYR B O 1
ATOM 1999 N N . HIS B 1 90 ? 9.516 18.25 -1.306 1 97.25 90 HIS B N 1
ATOM 2000 C CA . HIS B 1 90 ? 8.883 17.203 -0.505 1 97.25 90 HIS B CA 1
ATOM 2001 C C . HIS B 1 90 ? 9.695 15.922 -0.521 1 97.25 90 HIS B C 1
ATOM 2003 O O . HIS B 1 90 ? 9.719 15.18 0.465 1 97.25 90 HIS B O 1
ATOM 2009 N N . ARG B 1 91 ? 10.469 15.711 -1.543 1 97.25 91 ARG B N 1
ATOM 2010 C CA . ARG B 1 91 ? 11.289 14.508 -1.668 1 97.25 91 ARG B CA 1
ATOM 2011 C C . ARG B 1 91 ? 12.414 14.508 -0.633 1 97.25 91 ARG B C 1
ATOM 2013 O O . ARG B 1 91 ? 13.062 13.477 -0.418 1 97.25 91 ARG B O 1
ATOM 2020 N N . GLU B 1 92 ? 12.672 15.594 -0.005 1 97.56 92 GLU B N 1
ATOM 2021 C CA . GLU B 1 92 ? 13.82 15.727 0.889 1 97.56 92 GLU B CA 1
ATOM 2022 C C . GLU B 1 92 ? 13.375 15.781 2.348 1 97.56 92 GLU B C 1
ATOM 2024 O O . GLU B 1 92 ? 14.195 16.016 3.242 1 97.56 92 GLU B O 1
ATOM 2029 N N . HIS B 1 93 ? 12.055 15.516 2.562 1 98.44 93 HIS B N 1
ATOM 2030 C CA . HIS B 1 93 ? 11.555 15.68 3.924 1 98.44 93 HIS B CA 1
ATOM 2031 C C . HIS B 1 93 ? 10.672 14.508 4.332 1 98.44 93 HIS B C 1
ATOM 2033 O O . HIS B 1 93 ? 9.984 13.914 3.488 1 98.44 93 HIS B O 1
ATOM 2039 N N . SER B 1 94 ? 10.742 14.164 5.652 1 98.75 94 SER B N 1
ATOM 2040 C CA . SER B 1 94 ? 9.812 13.227 6.27 1 98.75 94 SER B CA 1
ATOM 2041 C C . SER B 1 94 ? 8.609 13.961 6.863 1 98.75 94 SER B C 1
ATOM 2043 O O . SER B 1 94 ? 8.688 15.156 7.164 1 98.75 94 SER B O 1
ATOM 2045 N N . TYR B 1 95 ? 7.477 13.227 7.012 1 98.94 95 TYR B N 1
ATOM 2046 C CA . TYR B 1 95 ? 6.238 13.844 7.48 1 98.94 95 TYR B CA 1
ATOM 2047 C C . TYR B 1 95 ? 5.578 12.984 8.555 1 98.94 95 TYR B C 1
ATOM 2049 O O . TYR B 1 95 ? 5.434 11.766 8.383 1 98.94 9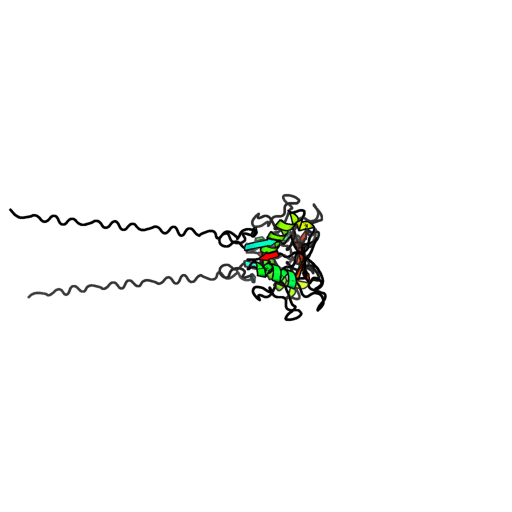5 TYR B O 1
ATOM 2057 N N . TRP B 1 96 ? 5.191 13.641 9.609 1 98.94 96 TRP B N 1
ATOM 2058 C CA . TRP B 1 96 ? 4.285 12.992 10.547 1 98.94 96 TRP B CA 1
ATOM 2059 C C . TRP B 1 96 ? 2.91 12.781 9.914 1 98.94 96 TRP B C 1
ATOM 2061 O O . TRP B 1 96 ? 2.395 13.656 9.227 1 98.94 96 TRP B O 1
ATOM 2071 N N . ILE B 1 97 ? 2.324 11.586 10.172 1 98.94 97 ILE B N 1
ATOM 2072 C CA . ILE B 1 97 ? 0.925 11.305 9.867 1 98.94 97 ILE B CA 1
ATOM 2073 C C . ILE B 1 97 ? 0.213 10.805 11.125 1 98.94 97 ILE B C 1
ATOM 2075 O O . ILE B 1 97 ? 0.822 10.695 12.188 1 98.94 97 ILE B O 1
ATOM 2079 N N . GLY B 1 98 ? -1.039 10.461 11.094 1 98.94 98 GLY B N 1
ATOM 2080 C CA . GLY B 1 98 ? -1.902 10.375 12.258 1 98.94 98 GLY B CA 1
ATOM 2081 C C . GLY B 1 98 ? -1.801 9.047 12.984 1 98.94 98 GLY B C 1
ATOM 2082 O O . GLY B 1 98 ? -2.518 8.805 13.961 1 98.94 98 GLY B O 1
ATOM 2083 N N . GLY B 1 99 ? -0.918 8.18 12.602 1 98.88 99 GLY B N 1
ATOM 2084 C CA . GLY B 1 99 ? -0.808 6.867 13.227 1 98.88 99 GLY B CA 1
ATOM 2085 C C . GLY B 1 99 ? -0.067 6.898 14.547 1 98.88 99 GLY B C 1
ATOM 2086 O O . GLY B 1 99 ? 0.936 7.605 14.688 1 98.88 99 GLY B O 1
ATOM 2087 N N . THR B 1 100 ? -0.589 6.148 15.57 1 98.88 100 THR B N 1
ATOM 2088 C CA . THR B 1 100 ? 0.079 6.09 16.859 1 98.88 100 THR B CA 1
ATOM 2089 C C . THR B 1 100 ? -0.332 4.836 17.625 1 98.88 100 THR B C 1
ATOM 2091 O O . THR B 1 100 ? -1.438 4.324 17.438 1 98.88 100 THR B O 1
ATOM 2094 N N . ASP B 1 101 ? 0.573 4.34 18.359 1 98.5 101 ASP B N 1
ATOM 2095 C CA . ASP B 1 101 ? 0.223 3.291 19.312 1 98.5 101 ASP B CA 1
ATOM 2096 C C . ASP B 1 101 ? 0.57 3.703 20.734 1 98.5 101 ASP B C 1
ATOM 2098 O O . AS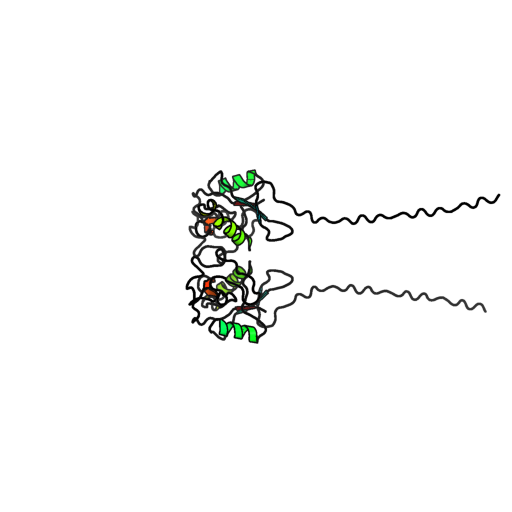P B 1 101 ? 0.815 2.852 21.594 1 98.5 101 ASP B O 1
ATOM 2102 N N . ALA B 1 102 ? 0.647 5.016 20.984 1 97.75 102 ALA B N 1
ATOM 2103 C CA . ALA B 1 102 ? 1.051 5.559 22.281 1 97.75 102 ALA B CA 1
ATOM 2104 C C . ALA B 1 102 ? 0.064 5.156 23.375 1 97.75 102 ALA B C 1
ATOM 2106 O O . ALA B 1 102 ? 0.459 4.91 24.516 1 97.75 102 ALA B O 1
ATOM 2107 N N . SER B 1 103 ? -1.243 5.105 23.062 1 97 103 SER B N 1
ATOM 2108 C CA . SER B 1 103 ? -2.258 4.77 24.047 1 97 103 SER B CA 1
ATOM 2109 C C . SER B 1 103 ? -2.178 3.301 24.453 1 97 103 SER B C 1
ATOM 2111 O O . SER B 1 103 ? -2.361 2.957 25.625 1 97 103 SER B O 1
ATOM 2113 N N . HIS B 1 104 ? -1.979 2.438 23.484 1 96.44 104 HIS B N 1
ATOM 2114 C CA . HIS B 1 104 ? -1.821 1.001 23.688 1 96.44 104 HIS B CA 1
ATOM 2115 C C . HIS B 1 104 ? -0.712 0.442 22.797 1 96.44 104 HIS B C 1
ATOM 2117 O O . HIS B 1 104 ? -0.936 0.159 21.609 1 96.44 104 HIS B O 1
ATOM 2123 N N . GLU B 1 105 ? 0.429 0.188 23.484 1 96.12 105 GLU B N 1
ATOM 2124 C CA . GLU B 1 105 ? 1.605 -0.275 22.75 1 96.12 105 GLU B CA 1
ATOM 2125 C C . GLU B 1 105 ? 1.285 -1.512 21.922 1 96.12 105 GLU B C 1
ATOM 2127 O O . GLU B 1 105 ? 0.714 -2.479 22.422 1 96.12 105 GLU B O 1
ATOM 2132 N N . GLY B 1 106 ? 1.607 -1.389 20.625 1 96 106 GLY B N 1
ATOM 2133 C CA . GLY B 1 106 ? 1.396 -2.51 19.719 1 96 106 GLY B CA 1
ATOM 2134 C C . GLY B 1 106 ? 0.099 -2.41 18.938 1 96 106 GLY B C 1
ATOM 2135 O O . GLY B 1 106 ? -0.09 -3.119 17.953 1 96 106 GLY B O 1
ATOM 2136 N N . THR B 1 107 ? -0.805 -1.604 19.391 1 97.56 107 THR B N 1
ATOM 2137 C CA . THR B 1 107 ? -2.066 -1.382 18.688 1 97.56 107 THR B CA 1
ATOM 2138 C C . THR B 1 107 ? -2.086 -0.005 18.031 1 97.56 107 THR B C 1
ATOM 2140 O O . THR B 1 107 ? -2.32 1.005 18.688 1 97.56 107 THR B O 1
ATOM 2143 N N . TRP B 1 108 ? -1.911 -0.052 16.734 1 98.62 108 TRP B N 1
ATOM 2144 C CA . TRP B 1 108 ? -1.804 1.207 16 1 98.62 108 TRP B CA 1
ATOM 2145 C C . TRP B 1 108 ? -3.172 1.668 15.5 1 98.62 108 TRP B C 1
ATOM 2147 O O . TRP B 1 108 ? -3.912 0.894 14.891 1 98.62 108 TRP B O 1
ATOM 2157 N N . VAL B 1 109 ? -3.457 2.953 15.758 1 98.75 109 VAL B N 1
ATOM 2158 C CA . VAL B 1 109 ? -4.73 3.539 15.352 1 98.75 109 VAL B CA 1
ATOM 2159 C C . VAL B 1 109 ? -4.484 4.883 14.664 1 98.75 109 VAL B C 1
ATOM 2161 O O . VAL B 1 109 ? -3.436 5.5 14.852 1 98.75 109 VAL B O 1
ATOM 2164 N N . TRP B 1 110 ? -5.395 5.246 13.797 1 98.88 110 TRP B N 1
ATOM 2165 C CA . TRP B 1 110 ? -5.477 6.629 13.336 1 98.88 110 TRP B CA 1
ATOM 2166 C C . TRP B 1 110 ? -6.055 7.527 14.422 1 98.88 110 TRP B C 1
ATOM 2168 O O . TRP B 1 110 ? -7.199 7.348 14.852 1 98.88 110 TRP B O 1
ATOM 2178 N N . ILE B 1 111 ? -5.309 8.492 14.742 1 98.81 111 ILE B N 1
ATOM 2179 C CA . ILE B 1 111 ? -5.617 9.227 15.961 1 98.81 111 ILE B CA 1
ATOM 2180 C C . ILE B 1 111 ? -6.906 10.023 15.773 1 98.81 111 ILE B C 1
ATOM 2182 O O . ILE B 1 111 ? -7.668 10.227 16.719 1 98.81 111 ILE B O 1
ATOM 2186 N N . SER B 1 112 ? -7.203 10.484 14.57 1 98.25 112 SER B N 1
ATOM 2187 C CA . SER B 1 112 ? -8.344 11.352 14.328 1 98.25 112 SER B CA 1
ATOM 2188 C C . SER B 1 112 ? -9.656 10.578 14.391 1 98.25 112 SER B C 1
ATOM 2190 O O . SER B 1 112 ? -10.648 11.062 14.93 1 98.25 112 SER B O 1
ATOM 2192 N N . SER B 1 113 ? -9.695 9.336 13.859 1 97.88 113 SER B N 1
ATOM 2193 C CA . SER B 1 113 ? -10.922 8.555 13.781 1 97.88 113 SER B CA 1
ATOM 2194 C C . SER B 1 113 ? -10.961 7.465 14.844 1 97.88 113 SER B C 1
ATOM 2196 O O . SER B 1 113 ? -12.031 6.961 15.188 1 97.88 113 SER B O 1
ATOM 2198 N N . GLY B 1 114 ? -9.828 7.074 15.352 1 98.19 114 GLY B N 1
ATOM 2199 C CA . GLY B 1 114 ? -9.75 5.938 16.25 1 98.19 114 GLY B CA 1
ATOM 2200 C C . GLY B 1 114 ? -9.727 4.605 15.531 1 98.19 114 GLY B C 1
ATOM 2201 O O . GLY B 1 114 ? -9.57 3.555 16.172 1 98.19 114 GLY B O 1
ATOM 2202 N N . ASP B 1 115 ? -9.867 4.633 14.211 1 97.94 115 ASP B N 1
ATOM 2203 C CA . ASP B 1 115 ? -9.836 3.4 13.43 1 97.94 115 ASP B CA 1
ATOM 2204 C C . ASP B 1 115 ? -8.492 2.695 13.562 1 97.94 115 ASP B C 1
ATOM 2206 O O . ASP B 1 115 ? -7.445 3.348 13.641 1 97.94 115 ASP B O 1
ATOM 2210 N N . GLU B 1 116 ? -8.508 1.385 13.531 1 97.88 116 GLU B N 1
ATOM 2211 C CA . GLU B 1 116 ? -7.266 0.626 13.516 1 97.88 116 GLU B CA 1
ATOM 2212 C C . GLU B 1 116 ? -6.527 0.809 12.188 1 97.88 116 GLU B C 1
ATOM 2214 O O . GLU B 1 116 ? -7.148 0.856 11.125 1 97.88 116 GLU B O 1
ATOM 2219 N N . MET B 1 117 ? -5.242 0.894 12.281 1 98.44 117 MET B N 1
ATOM 2220 C CA . MET B 1 117 ? -4.426 0.944 11.07 1 98.44 117 MET B CA 1
ATOM 2221 C C . MET B 1 117 ? -4.254 -0.448 10.477 1 98.44 117 MET B C 1
ATOM 2223 O O . MET B 1 117 ? -4.113 -1.429 11.203 1 98.44 117 MET B O 1
ATOM 2227 N N . GLU B 1 118 ? -4.266 -0.483 9.117 1 96.81 118 GLU B N 1
ATOM 2228 C CA . GLU B 1 118 ? -3.85 -1.704 8.438 1 96.81 118 GLU B CA 1
ATOM 2229 C C . GLU B 1 118 ? -2.363 -1.974 8.648 1 96.81 118 GLU B C 1
ATOM 2231 O O . GLU B 1 118 ? -1.518 -1.166 8.25 1 96.81 118 GLU B O 1
ATOM 2236 N N . MET B 1 119 ? -2.084 -3.15 9.281 1 97.62 119 MET B N 1
ATOM 2237 C CA . MET B 1 119 ? -0.699 -3.457 9.625 1 97.62 119 MET B CA 1
ATOM 2238 C C . MET B 1 119 ? -0.035 -4.281 8.531 1 97.62 119 MET B C 1
ATOM 2240 O O . MET B 1 119 ? -0.694 -5.082 7.863 1 97.62 119 MET B O 1
ATOM 2244 N N . GLY B 1 120 ? 1.276 -4.082 8.367 1 97 120 GLY B N 1
ATOM 2245 C CA . GLY B 1 120 ? 2.041 -4.848 7.398 1 97 120 GLY B CA 1
ATOM 2246 C C . GLY B 1 120 ? 1.882 -4.344 5.98 1 97 120 GLY B C 1
ATOM 2247 O O . GLY B 1 120 ? 1.904 -3.135 5.738 1 97 120 GLY B O 1
ATOM 2248 N N . VAL B 1 121 ? 1.804 -5.203 5.008 1 97.44 121 VAL B N 1
ATOM 2249 C CA . VAL B 1 121 ? 1.812 -4.898 3.58 1 97.44 121 VAL B CA 1
ATOM 2250 C C . VAL B 1 121 ? 0.422 -4.441 3.143 1 97.44 121 VAL B C 1
ATOM 2252 O O . VAL B 1 121 ? -0.588 -5.004 3.57 1 97.44 121 VAL B O 1
ATOM 2255 N N . PRO B 1 122 ? 0.293 -3.463 2.377 1 97.94 122 PRO B N 1
ATOM 2256 C CA . PRO B 1 122 ? 1.449 -2.928 1.654 1 97.94 122 PRO B CA 1
ATOM 2257 C C . PRO B 1 122 ? 2.018 -1.667 2.301 1 97.94 122 PRO B C 1
ATOM 2259 O O . PRO B 1 122 ? 3.043 -1.148 1.853 1 97.94 122 PRO B O 1
ATOM 2262 N N . HIS B 1 123 ? 1.528 -1.167 3.377 1 98.5 123 HIS B N 1
ATOM 2263 C CA . HIS B 1 123 ? 1.724 0.23 3.748 1 98.5 123 HIS B CA 1
ATOM 2264 C C . HIS B 1 123 ? 2.992 0.408 4.574 1 98.5 123 HIS B C 1
ATOM 2266 O O . HIS B 1 123 ? 3.674 1.429 4.461 1 98.5 123 HIS B O 1
ATOM 2272 N N . TRP B 1 124 ? 3.312 -0.625 5.336 1 98.5 124 TRP B N 1
ATOM 2273 C CA . TRP B 1 124 ? 4.422 -0.493 6.273 1 98.5 124 TRP B CA 1
ATOM 2274 C C . TRP B 1 124 ? 5.723 -0.99 5.656 1 98.5 124 TRP B C 1
ATOM 2276 O O . TRP B 1 124 ? 5.738 -2.012 4.961 1 98.5 124 TRP B O 1
ATOM 2286 N N . TYR B 1 125 ? 6.801 -0.216 5.949 1 97.56 125 TYR B N 1
ATOM 2287 C CA . TYR B 1 125 ? 8.117 -0.691 5.547 1 97.56 125 TYR B CA 1
ATOM 2288 C C . TYR B 1 125 ? 8.43 -2.039 6.184 1 97.56 125 TYR B C 1
ATOM 2290 O O . TYR B 1 125 ? 8.047 -2.299 7.324 1 97.56 125 TYR B O 1
ATOM 2298 N N . THR B 1 126 ? 9.133 -2.854 5.414 1 94.94 126 THR B N 1
ATOM 2299 C CA . THR B 1 126 ? 9.508 -4.16 5.938 1 94.94 126 THR B CA 1
ATOM 2300 C C . THR B 1 126 ? 10.188 -4.027 7.297 1 94.94 126 THR B C 1
ATOM 2302 O O . THR B 1 126 ? 11.148 -3.27 7.441 1 94.94 126 THR B O 1
ATOM 2305 N N . GLY B 1 127 ? 9.664 -4.781 8.266 1 95 127 GLY B N 1
ATOM 2306 C CA . GLY B 1 127 ? 10.258 -4.762 9.594 1 95 127 GLY B CA 1
ATOM 2307 C C . GLY B 1 127 ? 9.648 -3.713 10.508 1 95 127 GLY B C 1
ATOM 2308 O O . GLY B 1 127 ? 9.938 -3.68 11.703 1 95 127 GLY B O 1
ATOM 2309 N N . GLU B 1 128 ? 8.852 -2.855 9.859 1 96.88 128 GLU B N 1
ATOM 2310 C CA . GLU B 1 128 ? 8.156 -1.838 10.641 1 96.88 128 GLU B CA 1
ATOM 2311 C C . GLU B 1 128 ? 6.727 -2.27 10.961 1 96.88 128 GLU B C 1
ATOM 2313 O O . GLU B 1 128 ? 6.129 -3.055 10.219 1 96.88 128 GLU B O 1
ATOM 2318 N N . PRO B 1 129 ? 6.113 -1.68 12.148 1 97.44 129 PRO B N 1
ATOM 2319 C CA . PRO B 1 129 ? 6.695 -0.813 13.172 1 97.44 129 PRO B CA 1
ATOM 2320 C C . PRO B 1 129 ? 7.684 -1.551 14.078 1 97.44 129 PRO B C 1
ATOM 2322 O O . PRO B 1 129 ? 7.621 -2.777 14.195 1 97.44 129 PRO B O 1
ATOM 2325 N N . ASP B 1 130 ? 8.594 -0.834 14.617 1 94.88 130 ASP B N 1
ATOM 2326 C CA . ASP B 1 130 ? 9.562 -1.364 15.562 1 94.88 130 ASP B CA 1
ATOM 2327 C C . ASP B 1 130 ? 9.734 -0.431 16.766 1 94.88 130 ASP B C 1
ATOM 2329 O O . ASP B 1 130 ? 8.828 0.345 17.078 1 94.88 130 ASP B O 1
ATOM 2333 N N . GLY B 1 131 ? 10.844 -0.548 17.609 1 86.38 131 GLY B N 1
ATOM 2334 C CA . GLY B 1 131 ? 11.344 0.419 18.562 1 86.38 131 GLY B CA 1
ATOM 2335 C C . GLY B 1 131 ? 10.539 0.463 19.844 1 86.38 131 GLY B C 1
ATOM 2336 O O . GLY B 1 131 ? 10.977 1.039 20.844 1 86.38 131 GLY B O 1
ATOM 2337 N N . SER B 1 132 ? 9.359 -0.182 19.969 1 87.88 132 SER B N 1
ATOM 2338 C CA . SER B 1 132 ? 8.562 -0.243 21.188 1 87.88 132 SER B CA 1
ATOM 2339 C C . SER B 1 132 ? 8.219 1.154 21.688 1 87.88 132 SER B C 1
ATOM 2341 O O . SER B 1 132 ? 7.711 1.985 20.922 1 87.88 132 SER B O 1
ATOM 2343 N N . TYR B 1 133 ? 8.727 1.562 22.938 1 90.94 133 TYR B N 1
ATOM 2344 C CA . TYR B 1 133 ? 8.242 2.758 23.625 1 90.94 133 TYR B CA 1
ATOM 2345 C C . TYR B 1 133 ? 9 3.994 23.156 1 90.94 133 TYR B C 1
ATOM 2347 O O . TYR B 1 133 ? 8.617 5.121 23.469 1 90.94 133 TYR B O 1
ATOM 2355 N N . TRP B 1 134 ? 10.016 3.811 22.344 1 94.56 134 TRP B N 1
ATOM 2356 C CA . TRP B 1 134 ? 10.789 4.953 21.859 1 94.56 134 TRP B CA 1
ATOM 2357 C C . TRP B 1 134 ? 10.297 5.41 20.5 1 94.56 134 TRP B C 1
ATOM 2359 O O . TRP B 1 134 ? 10.711 6.457 20 1 94.56 134 TRP B O 1
ATOM 2369 N N . GLU B 1 135 ? 9.344 4.629 19.828 1 97.94 135 GLU B N 1
ATOM 2370 C CA . GLU B 1 135 ? 8.797 4.922 18.5 1 97.94 135 GLU B CA 1
ATOM 2371 C C . GLU B 1 135 ? 7.297 4.629 18.453 1 97.94 135 GLU B C 1
ATOM 2373 O O . GLU B 1 135 ? 6.887 3.549 18.016 1 97.94 135 GLU B O 1
ATOM 2378 N N . ASN B 1 136 ? 6.5 5.633 18.797 1 98.5 136 ASN B N 1
ATOM 2379 C CA . ASN B 1 136 ? 5.062 5.418 18.953 1 98.5 136 ASN B CA 1
ATOM 2380 C C . ASN B 1 136 ? 4.266 6.203 17.906 1 98.5 136 ASN B C 1
ATOM 2382 O O . ASN B 1 136 ? 3.033 6.219 17.953 1 98.5 136 ASN B O 1
ATOM 2386 N N . TYR B 1 137 ? 5.012 6.871 17.031 1 98.81 137 TYR B N 1
ATOM 2387 C CA . TYR B 1 137 ? 4.355 7.781 16.094 1 98.81 137 TYR B CA 1
ATOM 2388 C C . TYR B 1 137 ? 4.734 7.453 14.656 1 98.81 137 TYR B C 1
ATOM 2390 O O . TYR B 1 137 ? 5.895 7.152 14.367 1 98.81 137 TYR B O 1
ATOM 2398 N N . CYS B 1 138 ? 3.695 7.449 13.875 1 98.88 138 CYS B N 1
ATOM 2399 C CA . CYS B 1 138 ? 3.877 7.047 12.484 1 98.88 138 CYS B CA 1
ATOM 2400 C C . CYS B 1 138 ? 4.34 8.227 11.633 1 98.88 138 CYS B C 1
ATOM 2402 O O . CYS B 1 138 ? 3.844 9.344 11.789 1 98.88 138 CYS B O 1
ATOM 2404 N N . CYS B 1 139 ? 5.281 7.949 10.758 1 98.94 139 CYS B N 1
ATOM 2405 C CA . CYS B 1 139 ? 5.734 8.953 9.797 1 98.94 139 CYS B CA 1
ATOM 2406 C C . CYS B 1 139 ? 5.883 8.352 8.406 1 98.94 139 CYS B C 1
ATOM 2408 O O . CYS B 1 139 ? 6.008 7.133 8.258 1 98.94 139 CYS B O 1
ATOM 2410 N N . LEU B 1 140 ? 5.633 9.109 7.383 1 98.81 140 LEU B N 1
ATOM 2411 C CA . LEU B 1 140 ? 6.195 8.836 6.066 1 98.81 140 LEU B CA 1
ATOM 2412 C C . LEU B 1 140 ? 7.676 9.18 6.023 1 98.81 140 LEU B C 1
ATOM 2414 O O . LEU B 1 140 ? 8.039 10.359 6.035 1 98.81 140 LEU B O 1
ATOM 2418 N N . HIS B 1 141 ? 8.469 8.172 5.91 1 97.94 141 HIS B N 1
ATOM 2419 C CA . HIS B 1 141 ? 9.906 8.383 6.102 1 97.94 141 HIS B CA 1
ATOM 2420 C C . HIS B 1 141 ? 10.641 8.422 4.766 1 97.94 141 HIS B C 1
ATOM 2422 O O . HIS B 1 141 ? 10.531 7.492 3.963 1 97.94 141 HIS B O 1
ATOM 2428 N N . LYS B 1 142 ? 11.398 9.523 4.516 1 97 142 LYS B N 1
ATOM 2429 C CA . LYS B 1 142 ? 12.234 9.602 3.32 1 97 142 LYS B CA 1
ATOM 2430 C C . LYS B 1 142 ? 13.367 8.586 3.369 1 97 142 LYS B C 1
ATOM 2432 O O . LYS B 1 142 ? 13.875 8.266 4.445 1 97 142 LYS B O 1
ATOM 2437 N N . PRO B 1 143 ? 13.789 7.988 2.268 1 96.69 143 PRO B N 1
ATOM 2438 C CA . PRO B 1 143 ? 13.336 8.359 0.923 1 96.69 143 PRO B CA 1
ATOM 2439 C C . PRO B 1 143 ? 12.242 7.434 0.391 1 96.69 143 PRO B C 1
ATOM 2441 O O . PRO B 1 143 ? 11.742 7.637 -0.717 1 96.69 143 PRO B O 1
ATOM 2444 N N . ASP B 1 144 ? 11.789 6.438 1.219 1 97 144 ASP B N 1
ATOM 2445 C CA . ASP B 1 144 ? 10.922 5.41 0.644 1 97 144 ASP B CA 1
ATOM 2446 C C . ASP B 1 144 ? 9.445 5.785 0.797 1 97 144 ASP B C 1
ATOM 2448 O O . ASP B 1 144 ? 8.609 5.387 -0.015 1 97 144 ASP B O 1
ATOM 2452 N N . TYR B 1 145 ? 9.086 6.469 1.899 1 98.31 145 TYR B N 1
ATOM 2453 C CA . TYR B 1 145 ? 7.777 7.043 2.191 1 98.31 145 TYR B CA 1
ATOM 2454 C C . TYR B 1 145 ? 6.75 5.949 2.449 1 98.31 145 TYR B C 1
ATOM 2456 O O . TYR B 1 145 ? 5.559 6.137 2.188 1 98.31 145 TYR B O 1
ATOM 2464 N N . TYR B 1 146 ? 7.254 4.785 2.908 1 98.69 146 TYR B N 1
ATOM 2465 C CA . TYR B 1 146 ? 6.406 3.836 3.621 1 98.69 146 TYR B CA 1
ATOM 2466 C C . TYR B 1 146 ? 6.078 4.344 5.02 1 98.69 146 TYR B C 1
ATOM 2468 O O . TYR B 1 146 ? 6.633 5.348 5.473 1 98.69 146 TYR B O 1
ATOM 2476 N N . PHE B 1 147 ? 5.082 3.676 5.621 1 98.81 147 PHE B N 1
ATOM 2477 C CA . PHE B 1 147 ? 4.855 3.934 7.039 1 98.81 147 PHE B CA 1
ATOM 2478 C C . PHE B 1 147 ? 6.02 3.426 7.879 1 98.81 147 PHE B C 1
ATOM 2480 O O . PHE B 1 147 ? 6.508 2.314 7.66 1 98.81 147 PHE B O 1
ATOM 2487 N N . HIS B 1 148 ? 6.484 4.246 8.828 1 98.69 148 HIS B N 1
ATOM 2488 C CA . HIS B 1 148 ? 7.469 3.891 9.844 1 98.69 148 HIS B CA 1
ATOM 2489 C C . HIS B 1 148 ? 6.984 4.285 11.242 1 98.69 148 HIS B C 1
ATOM 2491 O O . HIS B 1 148 ? 6.289 5.293 11.398 1 98.69 148 HIS B O 1
ATOM 2497 N N . SER B 1 149 ? 7.301 3.42 12.18 1 98.62 149 SER B N 1
ATOM 2498 C CA . SER B 1 149 ? 7.34 3.939 13.539 1 98.62 149 SER B CA 1
ATOM 2499 C C . SER B 1 149 ? 8.586 4.777 13.781 1 98.62 149 SER B C 1
ATOM 2501 O O . SER B 1 149 ? 9.703 4.25 13.82 1 98.62 149 SER B O 1
ATOM 2503 N N . CYS B 1 150 ? 8.422 6.062 13.93 1 98.5 150 CYS B N 1
ATOM 2504 C CA . CYS B 1 150 ? 9.57 6.961 13.969 1 98.5 150 CYS B CA 1
ATOM 2505 C C . CYS B 1 150 ? 9.898 7.359 15.406 1 98.5 150 CYS B C 1
ATOM 2507 O O . CYS B 1 150 ? 9.023 7.336 16.281 1 98.5 150 CYS B O 1
ATOM 2509 N N . ASP B 1 151 ? 11.18 7.66 15.648 1 98.38 151 ASP B N 1
ATOM 2510 C CA . ASP B 1 151 ? 11.641 8.086 16.969 1 98.38 151 ASP B CA 1
ATOM 2511 C C . ASP B 1 151 ? 10.797 9.242 17.484 1 98.38 151 ASP B C 1
ATOM 2513 O O . ASP B 1 151 ? 10.57 10.227 16.781 1 98.38 151 ASP B O 1
ATOM 2517 N N . ASN B 1 152 ? 10.344 9.07 18.766 1 98.44 152 ASN B N 1
ATOM 2518 C CA . ASN B 1 152 ? 9.438 10.031 19.391 1 98.44 152 ASN B CA 1
ATOM 2519 C C . ASN B 1 152 ? 10.055 11.422 19.469 1 98.44 152 ASN B C 1
ATOM 2521 O O . ASN B 1 152 ? 9.344 12.414 19.609 1 98.44 152 ASN B O 1
ATOM 2525 N N . ASP B 1 153 ? 11.414 11.492 19.344 1 98.06 153 ASP B N 1
ATOM 2526 C CA . ASP B 1 153 ? 12.117 12.75 19.562 1 98.06 153 ASP B CA 1
ATOM 2527 C C . ASP B 1 153 ? 12.461 13.43 18.25 1 98.06 153 ASP B C 1
ATOM 2529 O O . ASP B 1 153 ? 13.047 14.516 18.234 1 98.06 153 ASP B O 1
ATOM 2533 N N . ASN B 1 154 ? 12.047 12.789 17.109 1 98.5 154 ASN B N 1
ATOM 2534 C CA . ASN B 1 154 ? 12.336 13.391 15.82 1 98.5 154 ASN B CA 1
ATOM 2535 C C . ASN B 1 154 ? 11.484 14.633 15.578 1 98.5 154 ASN B C 1
ATOM 2537 O O . ASN B 1 154 ? 10.359 14.727 16.078 1 98.5 154 ASN B O 1
ATOM 2541 N N . ASN B 1 155 ? 12.086 15.539 14.844 1 98.81 155 ASN B N 1
ATOM 2542 C CA . ASN B 1 155 ? 11.367 16.703 14.359 1 98.81 155 ASN B CA 1
ATOM 2543 C C . ASN B 1 155 ? 11.094 16.625 12.867 1 98.81 155 ASN B C 1
ATOM 2545 O O . ASN B 1 155 ? 12.023 16.672 12.055 1 98.81 155 ASN B O 1
ATOM 2549 N N . TYR B 1 156 ? 9.758 16.469 12.477 1 98.81 156 TYR B N 1
ATOM 2550 C CA . TYR B 1 156 ? 9.375 16.406 11.07 1 98.81 156 TYR B CA 1
ATOM 2551 C C . TYR B 1 156 ? 8.266 17.406 10.766 1 98.81 156 TYR B C 1
ATOM 2553 O O . TYR B 1 156 ? 7.672 17.984 11.68 1 98.81 156 TYR B O 1
ATOM 2561 N N . HIS B 1 157 ? 8.102 17.734 9.445 1 98.75 157 HIS B N 1
ATOM 2562 C CA . HIS B 1 157 ? 6.867 18.359 8.992 1 98.75 157 HIS B CA 1
ATOM 2563 C C . HIS B 1 157 ? 5.676 17.422 9.18 1 98.75 157 HIS B C 1
ATOM 2565 O O . HIS B 1 157 ? 5.836 16.281 9.641 1 98.75 157 HIS B O 1
ATOM 2571 N N . ALA B 1 158 ? 4.473 17.969 8.992 1 98.81 158 ALA B N 1
ATOM 2572 C CA . ALA B 1 158 ? 3.26 17.172 9.133 1 98.81 158 ALA B CA 1
ATOM 2573 C C . ALA B 1 158 ? 2.398 17.25 7.879 1 98.81 158 ALA B C 1
ATOM 2575 O O . ALA B 1 158 ? 2.5 18.203 7.105 1 98.81 158 ALA B O 1
ATOM 2576 N N . ILE B 1 159 ? 1.672 16.188 7.617 1 98.88 159 ILE B N 1
ATOM 2577 C CA . ILE B 1 159 ? 0.545 16.25 6.691 1 98.88 159 ILE B CA 1
ATOM 2578 C C . ILE B 1 159 ? -0.759 16.375 7.477 1 98.88 159 ILE B C 1
ATOM 2580 O O . ILE B 1 159 ? -1.104 15.508 8.273 1 98.88 159 ILE B O 1
ATOM 2584 N N . CYS B 1 160 ? -1.455 17.469 7.25 1 98.62 160 CYS B N 1
ATOM 2585 C CA . CYS B 1 160 ? -2.729 17.734 7.906 1 98.62 160 CYS B CA 1
ATOM 2586 C C . CYS B 1 160 ? -3.898 17.375 6.996 1 98.62 160 CYS B C 1
ATOM 2588 O O . CYS B 1 160 ? -3.807 17.531 5.777 1 98.62 160 CYS B O 1
ATOM 2590 N N . GLN B 1 161 ? -4.941 16.953 7.629 1 98 161 GLN B N 1
ATOM 2591 C CA . GLN B 1 161 ? -6.168 16.625 6.914 1 98 161 GLN B CA 1
ATOM 2592 C C . GLN B 1 161 ? -7.371 17.328 7.531 1 98 161 GLN B C 1
ATOM 2594 O O . GLN B 1 161 ? -7.496 17.406 8.758 1 98 161 GLN B O 1
ATOM 2599 N N . ILE B 1 162 ? -8.227 17.938 6.621 1 94.25 162 ILE B N 1
ATOM 2600 C CA . ILE B 1 162 ? -9.43 18.609 7.102 1 94.25 162 ILE B CA 1
ATOM 2601 C C . ILE B 1 162 ? -10.664 17.984 6.469 1 94.25 162 ILE B C 1
ATOM 2603 O O . ILE B 1 162 ? -10.617 17.5 5.336 1 94.25 162 ILE B O 1
#

Radius of gyration: 28.84 Å; Cα contacts (8 Å, |Δi|>4): 583; chains: 2; bounding box: 106×69×48 Å